Protein AF-A0A970L5Z3-F1 (afdb_monomer_lite)

Secondary structure (DSSP, 8-state):
-PPPP----------------PPPPEEEEEEEE-----PPPPP---PPPPP--SS--EEEEEEEEEEEEEEEEEEESS---TT-B-----EEEEE--S-EEGGG-EEEEEEEESEEE-EEEEEEEEEEEEEEEETTEEEEEEEEEE-SSTTS-S-S-EEEEEEETTEEEEEETTEEEEEESSS----EEE-TT-EEEEEEEES-TT--GGG-EEEEE-SSSSSS--TTTSEEEEEE--TT--SEEEEEE-

Radius of gyration: 27.7 Å; chains: 1; bounding box: 63×36×121 Å

Structure (mmCIF, N/CA/C/O backbone):
data_AF-A0A970L5Z3-F1
#
_entry.id   AF-A0A970L5Z3-F1
#
loop_
_atom_site.group_PDB
_atom_site.id
_atom_site.type_symbol
_atom_site.label_atom_id
_atom_site.label_alt_id
_atom_site.label_comp_id
_atom_site.label_asym_id
_atom_site.label_entity_id
_atom_site.label_seq_id
_atom_site.pdbx_PDB_ins_code
_atom_site.Cartn_x
_atom_site.Cartn_y
_atom_site.Cartn_z
_atom_site.occupancy
_atom_site.B_iso_or_equiv
_atom_site.auth_seq_id
_atom_site.auth_comp_id
_atom_site.auth_asym_id
_atom_site.auth_atom_id
_atom_site.pdbx_PDB_model_num
ATOM 1 N N . MET A 1 1 ? -37.227 -18.898 90.503 1.00 41.84 1 MET A N 1
ATOM 2 C CA . MET A 1 1 ? -37.724 -19.134 89.129 1.00 41.84 1 MET A CA 1
ATOM 3 C C . MET A 1 1 ? -36.993 -18.184 88.187 1.00 41.84 1 MET A C 1
ATOM 5 O O . MET A 1 1 ? -37.254 -16.990 88.227 1.00 41.84 1 MET A O 1
ATOM 9 N N . LYS A 1 2 ? -35.985 -18.680 87.457 1.00 37.41 2 LYS A N 1
ATOM 10 C CA . LYS A 1 2 ? -35.123 -17.883 86.566 1.00 37.41 2 LYS A CA 1
ATOM 11 C C . LYS A 1 2 ? -35.691 -17.920 85.141 1.00 37.41 2 LYS A C 1
ATOM 13 O O . LYS A 1 2 ? -35.973 -19.001 84.637 1.00 37.41 2 LYS A O 1
ATOM 18 N N . LYS A 1 3 ? -35.868 -16.746 84.525 1.00 45.28 3 LYS A N 1
ATOM 19 C CA . LYS A 1 3 ? -36.268 -16.577 83.119 1.00 45.28 3 LYS A CA 1
ATOM 20 C C . LYS A 1 3 ? -35.045 -16.804 82.219 1.00 45.28 3 LYS A C 1
ATOM 22 O O . LYS A 1 3 ? -34.010 -16.186 82.452 1.00 45.28 3 LYS A O 1
ATOM 27 N N . ILE A 1 4 ? -35.171 -17.674 81.220 1.00 49.69 4 ILE A N 1
ATOM 28 C CA . ILE A 1 4 ? -34.189 -17.866 80.143 1.00 49.69 4 ILE A CA 1
ATOM 29 C C . ILE A 1 4 ? -34.617 -16.959 78.986 1.00 49.69 4 ILE A C 1
ATOM 31 O O . ILE A 1 4 ? -35.715 -17.114 78.457 1.00 49.69 4 ILE A O 1
ATOM 35 N N . GLY A 1 5 ? -33.779 -15.978 78.651 1.00 42.28 5 GLY A N 1
ATOM 36 C CA . GLY A 1 5 ? -33.934 -15.133 77.469 1.00 42.28 5 GLY A CA 1
ATOM 37 C C . GLY A 1 5 ? -33.239 -15.782 76.276 1.00 42.28 5 GLY A C 1
ATOM 38 O O . GLY A 1 5 ? -32.047 -16.072 76.344 1.00 42.28 5 GLY A O 1
ATOM 39 N N . LEU A 1 6 ? -33.997 -16.025 75.209 1.00 47.84 6 LEU A N 1
ATOM 40 C CA . LEU A 1 6 ? -33.514 -16.539 73.932 1.00 47.84 6 LEU A CA 1
ATOM 41 C C . LEU A 1 6 ? -33.030 -15.352 73.085 1.00 47.84 6 LEU A C 1
ATOM 43 O O . LEU A 1 6 ? -33.829 -14.499 72.701 1.00 47.84 6 LEU A O 1
ATOM 47 N N . LEU A 1 7 ? -31.722 -15.275 72.843 1.00 48.94 7 LEU A N 1
ATOM 48 C CA . LEU A 1 7 ? -31.095 -14.259 71.999 1.00 48.94 7 LEU A CA 1
ATOM 49 C C . LEU A 1 7 ? -31.173 -14.727 70.535 1.00 48.94 7 LEU A C 1
ATOM 51 O O . LEU A 1 7 ? -30.536 -15.713 70.168 1.00 48.94 7 LEU A O 1
ATOM 55 N N . PHE A 1 8 ? -31.972 -14.050 69.709 1.00 42.84 8 PHE A N 1
ATOM 56 C CA . PHE A 1 8 ? -32.005 -14.263 68.260 1.00 42.84 8 PHE A CA 1
ATOM 57 C C . PHE A 1 8 ? -30.806 -13.547 67.623 1.00 42.84 8 PHE A C 1
ATOM 59 O O . PHE A 1 8 ? -30.708 -12.323 67.680 1.00 42.84 8 PHE A O 1
ATOM 66 N N . LEU A 1 9 ? -29.884 -14.318 67.044 1.00 49.72 9 LEU A N 1
ATOM 67 C CA . LEU A 1 9 ? -28.745 -13.813 66.282 1.00 49.72 9 LEU A CA 1
ATOM 68 C C . LEU A 1 9 ? -29.156 -13.716 64.805 1.00 49.72 9 LEU A C 1
ATOM 70 O O . LEU A 1 9 ? -29.236 -14.723 64.104 1.00 49.72 9 LEU A O 1
ATOM 74 N N . THR A 1 10 ? -29.464 -12.509 64.339 1.00 52.06 10 THR A N 1
ATOM 75 C CA . THR A 1 10 ? -29.796 -12.242 62.935 1.00 52.06 10 THR A CA 1
ATOM 76 C C . THR A 1 10 ? -28.499 -12.133 62.132 1.00 52.06 10 THR A C 1
ATOM 78 O O . THR A 1 10 ? -27.791 -11.131 62.217 1.00 52.06 10 THR A O 1
ATOM 81 N N . GLY A 1 11 ? -28.158 -13.178 61.377 1.00 55.00 11 GLY A N 1
ATOM 82 C CA . GLY A 1 11 ? -27.042 -13.162 60.432 1.00 55.00 11 GLY A CA 1
ATOM 83 C C . GLY A 1 11 ? -27.403 -12.364 59.179 1.00 55.00 11 GLY A C 1
ATOM 84 O O . GLY A 1 11 ? -28.291 -12.759 58.428 1.00 55.00 11 GLY A O 1
ATOM 85 N N . ILE A 1 12 ? -26.718 -11.242 58.959 1.00 58.22 12 ILE A N 1
ATOM 86 C CA . ILE A 1 12 ? -26.792 -10.463 57.719 1.00 58.22 12 ILE A CA 1
ATOM 87 C C . ILE A 1 12 ? -25.940 -11.184 56.668 1.00 58.22 12 ILE A C 1
ATOM 89 O O . ILE A 1 12 ? -24.715 -11.231 56.768 1.00 58.22 12 ILE A O 1
ATOM 93 N N . LEU A 1 13 ? -26.609 -11.771 55.676 1.00 53.81 13 LEU A N 1
ATOM 94 C CA . LEU A 1 13 ? -25.996 -12.405 54.514 1.00 53.81 13 LEU A CA 1
ATOM 95 C C . LEU A 1 13 ? -25.564 -11.308 53.524 1.00 53.81 13 LEU A C 1
ATOM 97 O O . LEU A 1 13 ? -26.402 -10.707 52.853 1.00 53.81 13 LEU A O 1
ATOM 101 N N . PHE A 1 14 ? -24.262 -11.026 53.442 1.00 48.84 14 PHE A N 1
ATOM 102 C CA . PHE A 1 14 ? -23.691 -10.192 52.382 1.00 48.84 14 PHE A CA 1
ATOM 103 C C . PHE A 1 14 ? -23.690 -10.986 51.070 1.00 48.84 14 PHE A C 1
ATOM 105 O O . PHE A 1 14 ? -22.820 -11.822 50.838 1.00 48.84 14 PHE A O 1
ATOM 112 N N . ILE A 1 15 ? -24.676 -10.733 50.210 1.00 53.12 15 ILE A N 1
ATOM 113 C CA . ILE A 1 15 ? -24.655 -11.178 48.815 1.00 53.12 15 ILE A CA 1
ATOM 114 C C . ILE A 1 15 ? -23.752 -10.194 48.067 1.00 53.12 15 ILE A C 1
ATOM 116 O O . ILE A 1 15 ? -24.178 -9.098 47.704 1.00 53.12 15 ILE A O 1
ATOM 120 N N . SER A 1 16 ? -22.482 -10.552 47.872 1.00 55.53 16 SER A N 1
ATOM 121 C CA . SER A 1 16 ? -21.626 -9.861 46.911 1.00 55.53 16 SER A CA 1
ATOM 122 C C . SER A 1 16 ? -22.173 -10.138 45.516 1.00 55.53 16 SER A C 1
ATOM 124 O O . SER A 1 16 ? -21.969 -11.221 44.966 1.00 55.53 16 SER A O 1
ATOM 126 N N . VAL A 1 17 ? -22.893 -9.163 44.962 1.00 45.41 17 VAL A N 1
ATOM 127 C CA . VAL A 1 17 ? -23.203 -9.088 43.535 1.00 45.41 17 VAL A CA 1
ATOM 128 C C . VAL A 1 17 ? -21.863 -8.986 42.816 1.00 45.41 17 VAL A C 1
ATOM 130 O O . VAL A 1 17 ? -21.257 -7.920 42.733 1.00 45.41 17 VAL A O 1
ATOM 133 N N . SER A 1 18 ? -21.351 -10.133 42.378 1.00 44.62 18 SER A N 1
ATOM 134 C CA . SER A 1 18 ? -20.277 -10.179 41.404 1.00 44.62 18 SER A CA 1
ATOM 135 C C . SER A 1 18 ? -20.866 -9.593 40.124 1.00 44.62 18 SER A C 1
ATOM 137 O O . SER A 1 18 ? -21.731 -10.204 39.498 1.00 44.62 18 SER A O 1
ATOM 139 N N . CYS A 1 19 ? -20.488 -8.355 39.801 1.00 43.19 19 CYS A N 1
ATOM 140 C CA . CYS A 1 19 ? -20.664 -7.815 38.462 1.00 43.19 19 CYS A CA 1
ATOM 141 C C . CYS A 1 19 ? -19.903 -8.757 37.526 1.00 43.19 19 CYS A C 1
ATOM 143 O O . CYS A 1 19 ? -18.683 -8.645 37.401 1.00 43.19 19 CYS A O 1
ATOM 145 N N . ASN A 1 20 ? -20.608 -9.701 36.900 1.00 48.28 20 ASN A N 1
ATOM 146 C CA . ASN A 1 20 ? -20.106 -10.337 35.695 1.00 48.28 20 ASN A CA 1
ATOM 147 C C . ASN A 1 20 ? -19.805 -9.190 34.734 1.00 48.28 20 ASN A C 1
ATOM 149 O O . ASN A 1 20 ? -20.715 -8.470 34.323 1.00 48.28 20 ASN A O 1
ATOM 153 N N . LYS A 1 21 ? -18.518 -8.974 34.456 1.00 47.16 21 LYS A N 1
ATOM 154 C CA . LYS A 1 21 ? -18.067 -8.182 33.316 1.00 47.16 21 LYS A CA 1
ATOM 155 C C . LYS A 1 21 ? -18.857 -8.735 32.131 1.00 47.16 21 LYS A C 1
ATOM 157 O O . LYS A 1 21 ? -18.698 -9.913 31.822 1.00 47.16 21 LYS A O 1
ATOM 162 N N . SER A 1 22 ? -19.787 -7.955 31.581 1.00 56.84 22 SER A N 1
ATOM 163 C CA . SER A 1 22 ? -20.430 -8.326 30.326 1.00 56.84 22 SER A CA 1
ATOM 164 C C . SER A 1 22 ? -19.297 -8.597 29.349 1.00 56.84 22 SER A C 1
ATOM 166 O O . SER A 1 22 ? -18.411 -7.747 29.222 1.00 56.84 22 SER A O 1
ATOM 168 N N . GLU A 1 23 ? -19.263 -9.788 28.757 1.00 71.56 23 GLU A N 1
ATOM 169 C CA . GLU A 1 23 ? -18.401 -10.022 27.604 1.00 71.56 23 GLU A CA 1
ATOM 170 C C . GLU A 1 23 ? -18.711 -8.890 26.617 1.00 71.56 23 GLU A C 1
ATOM 172 O O . GLU A 1 23 ? -19.878 -8.630 26.323 1.00 71.56 23 GLU A O 1
ATOM 177 N N . GLU A 1 24 ? -17.697 -8.090 26.276 1.00 83.31 24 GLU A N 1
ATOM 178 C CA . GLU A 1 24 ? -17.877 -7.010 25.309 1.00 83.31 24 GLU A CA 1
ATOM 179 C C . GLU A 1 24 ? -18.292 -7.660 23.992 1.00 83.31 24 GLU A C 1
ATOM 181 O O . GLU A 1 24 ? -17.651 -8.617 23.563 1.00 83.31 24 GLU A O 1
ATOM 186 N N . ASP A 1 25 ? -19.372 -7.170 23.383 1.00 94.50 25 ASP A N 1
ATOM 187 C CA . ASP A 1 25 ? -19.835 -7.690 22.101 1.00 94.50 25 ASP A CA 1
ATOM 188 C C . ASP A 1 25 ? -18.710 -7.590 21.060 1.00 94.50 25 ASP A C 1
ATOM 190 O O . ASP A 1 25 ? -18.053 -6.547 20.923 1.00 94.50 25 ASP A O 1
ATOM 194 N N . THR A 1 26 ? -18.510 -8.669 20.303 1.00 97.12 26 THR A N 1
ATOM 195 C CA . THR A 1 26 ? -17.465 -8.759 19.282 1.00 97.12 26 THR A CA 1
ATOM 196 C C . THR A 1 26 ? -18.012 -9.141 17.911 1.00 97.12 26 THR A C 1
ATOM 198 O O . THR A 1 26 ? -19.090 -9.720 17.783 1.00 97.12 26 THR A O 1
ATOM 201 N N . GLY A 1 27 ? -17.256 -8.812 16.865 1.00 97.12 27 GLY A N 1
ATOM 202 C CA . GLY A 1 27 ? -17.510 -9.239 15.491 1.00 97.12 27 GLY A CA 1
ATOM 203 C C . GLY A 1 27 ? -16.224 -9.630 14.767 1.00 97.12 27 GLY A C 1
ATOM 204 O O . GLY A 1 27 ? -15.139 -9.651 15.351 1.00 97.12 27 GLY A O 1
ATOM 205 N N . ASN A 1 28 ? -16.349 -9.937 13.480 1.00 97.94 28 ASN A N 1
ATOM 206 C CA . ASN A 1 28 ? -15.248 -10.403 12.643 1.00 97.94 28 ASN A CA 1
ATOM 207 C C . ASN A 1 28 ? -14.925 -9.388 11.542 1.00 97.94 28 ASN A C 1
ATOM 209 O O . ASN A 1 28 ? -15.803 -8.676 11.052 1.00 97.94 28 ASN A O 1
ATOM 213 N N . LEU A 1 29 ? -13.670 -9.375 11.103 1.00 98.38 29 LEU A N 1
ATOM 214 C CA . LEU A 1 29 ? -13.218 -8.616 9.943 1.00 98.38 29 LEU A CA 1
ATOM 215 C C . LEU A 1 29 ? -12.479 -9.535 8.977 1.00 98.38 29 LEU A C 1
ATOM 217 O O . LEU A 1 29 ? -11.593 -10.283 9.389 1.00 98.38 29 LEU A O 1
ATOM 221 N N . VAL A 1 30 ? -12.793 -9.414 7.691 1.00 98.44 30 VAL A N 1
ATOM 222 C CA . VAL A 1 30 ? -11.979 -9.935 6.592 1.00 98.44 30 VAL A CA 1
ATOM 223 C C . VAL A 1 30 ? -11.390 -8.754 5.832 1.00 98.44 30 VAL A C 1
ATOM 225 O O . VAL A 1 30 ? -12.117 -7.871 5.388 1.00 98.44 30 VAL A O 1
ATOM 228 N N . PHE A 1 31 ? -10.072 -8.739 5.671 1.00 98.38 31 PHE A N 1
ATOM 229 C CA . PHE A 1 31 ? -9.378 -7.826 4.769 1.00 98.38 31 PHE A CA 1
ATOM 230 C C . PHE A 1 31 ? -8.867 -8.632 3.581 1.00 98.38 31 PHE A C 1
ATOM 232 O O . PHE A 1 31 ? -8.101 -9.573 3.774 1.00 98.38 31 PHE A O 1
ATOM 239 N N . LYS A 1 32 ? -9.262 -8.278 2.361 1.00 97.50 32 LYS A N 1
ATOM 240 C CA . LYS A 1 32 ? -8.842 -8.997 1.153 1.00 97.50 32 LYS A CA 1
ATOM 241 C C . LYS A 1 32 ? -8.405 -8.033 0.066 1.00 97.50 32 LYS A C 1
ATOM 243 O O . LYS A 1 32 ? -8.991 -6.963 -0.088 1.00 97.50 32 LYS A O 1
ATOM 248 N N . GLY A 1 33 ? -7.397 -8.412 -0.701 1.00 95.31 33 GLY A N 1
ATOM 249 C CA . GLY A 1 33 ? -7.122 -7.726 -1.949 1.00 95.31 33 GLY A CA 1
ATOM 250 C C . GLY A 1 33 ? -8.005 -8.259 -3.074 1.00 95.31 33 GLY A C 1
ATOM 251 O O . GLY A 1 33 ? -8.478 -9.395 -3.044 1.00 95.31 33 GLY A O 1
ATOM 252 N N . VAL A 1 34 ? -8.272 -7.410 -4.057 1.00 91.38 34 VAL A N 1
ATOM 253 C CA . VAL A 1 34 ? -9.125 -7.709 -5.204 1.00 91.38 34 VAL A CA 1
ATOM 254 C C . VAL A 1 34 ? -8.385 -7.312 -6.469 1.00 91.38 34 VAL A C 1
ATOM 256 O O . VAL A 1 34 ? -7.864 -6.201 -6.582 1.00 91.38 34 VAL A O 1
ATOM 259 N N . ALA A 1 35 ? -8.352 -8.224 -7.437 1.00 81.69 35 ALA A N 1
ATOM 260 C CA . ALA A 1 35 ? -7.733 -7.955 -8.720 1.00 81.69 35 ALA A CA 1
ATOM 261 C C . ALA A 1 35 ? -8.557 -6.933 -9.512 1.00 81.69 35 ALA A C 1
ATOM 263 O O . ALA A 1 35 ? -9.784 -7.026 -9.602 1.00 81.69 35 ALA A O 1
ATOM 264 N N . HIS A 1 36 ? -7.874 -6.014 -10.188 1.00 66.69 36 HIS A N 1
ATOM 265 C CA . HIS A 1 36 ? -8.442 -5.331 -11.343 1.00 66.69 36 HIS A CA 1
ATOM 266 C C . HIS A 1 36 ? -8.206 -6.204 -12.577 1.00 66.69 36 HIS A C 1
ATOM 268 O O . HIS A 1 36 ? -7.232 -6.027 -13.295 1.00 66.69 36 HIS A O 1
ATOM 274 N N . LEU A 1 37 ? -9.053 -7.210 -12.803 1.00 51.16 37 LEU A N 1
ATOM 275 C CA . LEU A 1 37 ? -8.884 -8.084 -13.965 1.00 51.16 37 LEU A CA 1
ATOM 276 C C . LEU A 1 37 ? -9.467 -7.451 -15.233 1.00 51.16 37 LEU A C 1
ATOM 278 O O . LEU A 1 37 ? -10.678 -7.302 -15.354 1.00 51.16 37 LEU A O 1
ATOM 282 N N . GLU A 1 38 ? -8.602 -7.211 -16.215 1.00 46.59 38 GLU A N 1
ATOM 283 C CA . GLU A 1 38 ? -8.519 -8.146 -17.342 1.00 46.59 38 GLU A CA 1
ATOM 284 C C . GLU A 1 38 ? -7.099 -8.731 -17.346 1.00 46.59 38 GLU A C 1
ATOM 286 O O . GLU A 1 38 ? -6.122 -7.993 -17.421 1.00 46.59 38 GLU A O 1
ATOM 291 N N . ALA A 1 39 ? -6.967 -10.050 -17.169 1.00 41.50 39 ALA A N 1
ATOM 292 C CA . ALA A 1 39 ? -5.663 -10.708 -17.207 1.00 41.50 39 ALA A CA 1
ATOM 293 C C . ALA A 1 39 ? -5.081 -10.619 -18.621 1.00 41.50 39 ALA A C 1
ATOM 295 O O . ALA A 1 39 ? -5.726 -11.052 -19.579 1.00 41.50 39 ALA A O 1
ATOM 296 N N . ALA A 1 40 ? -3.835 -10.162 -18.746 1.00 43.72 40 ALA A N 1
ATOM 297 C CA . ALA A 1 40 ? -3.018 -10.599 -19.867 1.00 43.72 40 ALA A CA 1
ATOM 298 C C . ALA A 1 40 ? -2.774 -12.118 -19.716 1.00 43.72 40 ALA A C 1
ATOM 300 O O . ALA A 1 40 ? -2.500 -12.580 -18.603 1.00 43.72 40 ALA A O 1
ATOM 301 N N . PRO A 1 41 ? -2.920 -12.924 -20.783 1.00 34.62 41 PRO A N 1
ATOM 302 C CA . PRO A 1 41 ? -2.642 -14.353 -20.712 1.00 34.62 41 PRO A CA 1
ATOM 303 C C . PRO A 1 41 ? -1.155 -14.595 -20.390 1.00 34.62 41 PRO A C 1
ATOM 305 O O . PRO A 1 41 ? -0.306 -13.843 -20.867 1.00 34.62 41 PRO A O 1
ATOM 308 N N . PRO A 1 42 ? -0.817 -15.641 -19.614 1.00 36.38 42 PRO A N 1
ATOM 309 C CA . PRO A 1 42 ? 0.571 -15.960 -19.294 1.00 36.38 42 PRO A CA 1
ATOM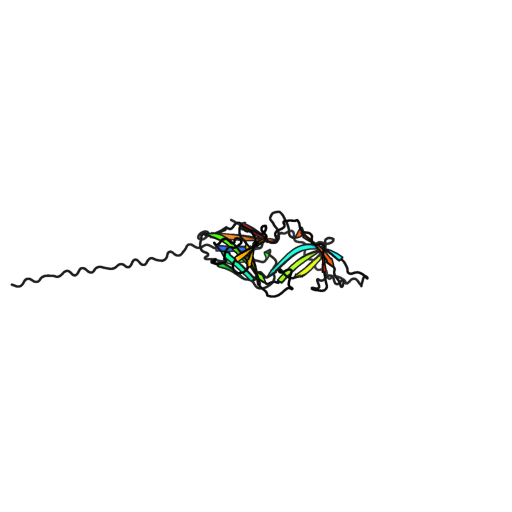 310 C C . PRO A 1 42 ? 1.344 -16.362 -20.560 1.00 36.38 42 PRO A C 1
ATOM 312 O O . PRO A 1 42 ? 0.849 -17.144 -21.374 1.00 36.38 42 PRO A O 1
ATOM 315 N N . SER A 1 43 ? 2.563 -15.842 -20.715 1.00 44.31 43 SER A N 1
ATOM 316 C CA . SER A 1 43 ? 3.468 -16.156 -21.827 1.00 44.31 43 SER A CA 1
ATOM 317 C C . SER A 1 43 ? 4.562 -17.142 -21.393 1.00 44.31 43 SER A C 1
ATOM 319 O O . SER A 1 43 ? 5.402 -16.814 -20.559 1.00 44.31 43 SER A O 1
ATOM 321 N N . ASP A 1 44 ? 4.602 -18.312 -22.041 1.00 36.28 44 ASP A N 1
ATOM 322 C CA . ASP A 1 44 ? 5.696 -19.301 -21.998 1.00 36.28 44 ASP A CA 1
ATOM 323 C C . ASP A 1 44 ? 6.757 -19.044 -23.101 1.00 36.28 44 ASP A C 1
ATOM 325 O O . ASP A 1 44 ? 7.240 -19.970 -23.762 1.00 36.28 44 ASP A O 1
ATOM 329 N N . ALA A 1 45 ? 7.123 -17.787 -23.367 1.00 40.50 45 ALA A N 1
ATOM 330 C CA . ALA A 1 45 ? 8.110 -17.460 -24.398 1.00 40.50 45 ALA A CA 1
ATOM 331 C C . ALA A 1 45 ? 9.499 -17.173 -23.804 1.00 40.50 45 ALA A C 1
ATOM 333 O O . ALA A 1 45 ? 9.733 -16.139 -23.187 1.00 40.50 45 ALA A O 1
ATOM 334 N N . LYS A 1 46 ? 10.460 -18.073 -24.056 1.00 36.78 46 LYS A N 1
ATOM 335 C CA . LYS A 1 46 ? 11.893 -17.780 -23.887 1.00 36.78 46 LYS A CA 1
ATOM 336 C C . LYS A 1 46 ? 12.340 -16.811 -24.983 1.00 36.78 46 LYS A C 1
ATOM 338 O O . LYS A 1 46 ? 12.326 -17.178 -26.159 1.00 36.78 46 LYS A O 1
ATOM 343 N N . SER A 1 47 ? 12.746 -15.606 -24.590 1.00 43.06 47 SER A N 1
ATOM 344 C CA . SER A 1 47 ? 13.294 -14.591 -25.492 1.00 43.06 47 SER A CA 1
ATOM 345 C C . SER A 1 47 ? 14.622 -15.049 -26.107 1.00 43.06 47 SER A C 1
ATOM 347 O O . SER A 1 47 ? 15.503 -15.576 -25.424 1.00 43.06 47 SER A O 1
ATOM 349 N N . ALA A 1 48 ? 14.755 -14.868 -27.421 1.00 38.53 48 ALA A N 1
ATOM 350 C CA . ALA A 1 48 ? 15.999 -15.045 -28.153 1.00 38.53 48 ALA A CA 1
ATOM 351 C C . ALA A 1 48 ? 16.723 -13.694 -28.232 1.00 38.53 48 ALA A C 1
ATOM 353 O O . ALA A 1 48 ? 16.209 -12.736 -28.803 1.00 38.53 48 ALA A O 1
ATOM 354 N N . ARG A 1 49 ? 17.929 -13.659 -27.662 1.00 39.44 49 ARG A N 1
ATOM 355 C CA . ARG A 1 49 ? 18.830 -12.505 -27.551 1.00 39.44 49 ARG A CA 1
ATOM 356 C C . ARG A 1 49 ? 19.067 -11.811 -28.902 1.00 39.44 49 ARG A C 1
ATOM 358 O O . ARG A 1 49 ? 19.544 -12.455 -29.842 1.00 39.44 49 ARG A O 1
ATOM 365 N N . ALA A 1 50 ? 18.797 -10.508 -28.980 1.00 41.94 50 ALA A N 1
ATOM 366 C CA . ALA A 1 50 ? 19.236 -9.663 -30.088 1.00 41.94 50 ALA A CA 1
ATOM 367 C C . ALA A 1 50 ? 20.671 -9.173 -29.831 1.00 41.94 50 ALA A C 1
ATOM 369 O O . ALA A 1 50 ? 21.056 -8.867 -28.708 1.00 41.94 50 ALA A O 1
ATOM 370 N N . ALA A 1 51 ? 21.488 -9.168 -30.881 1.00 45.84 51 ALA A N 1
ATOM 371 C CA . ALA A 1 51 ? 22.876 -8.738 -30.828 1.00 45.84 51 ALA A CA 1
ATOM 372 C C . ALA A 1 51 ? 22.971 -7.205 -30.910 1.00 45.84 51 ALA A C 1
ATOM 374 O O . ALA A 1 51 ? 22.413 -6.621 -31.833 1.00 45.84 51 ALA A O 1
ATOM 375 N N . PHE A 1 52 ? 23.702 -6.623 -29.953 1.00 47.41 52 PHE A N 1
ATOM 376 C CA . PHE A 1 52 ? 24.317 -5.287 -29.910 1.00 47.41 52 PHE A CA 1
ATOM 377 C C . PHE A 1 52 ? 23.936 -4.326 -31.055 1.00 47.41 52 PHE A C 1
ATOM 379 O O . PHE A 1 52 ? 24.573 -4.321 -32.112 1.00 47.41 52 PHE A O 1
ATOM 386 N N . ALA A 1 53 ? 22.921 -3.493 -30.813 1.00 53.38 53 ALA A N 1
ATOM 387 C CA . ALA A 1 53 ? 22.794 -2.188 -31.458 1.00 53.38 53 ALA A CA 1
ATOM 388 C C . ALA A 1 53 ? 23.693 -1.177 -30.717 1.00 53.38 53 ALA A C 1
ATOM 390 O O . ALA A 1 53 ? 23.976 -1.366 -29.536 1.00 53.38 53 ALA A O 1
ATOM 391 N N . ASP A 1 54 ? 24.158 -0.130 -31.408 1.00 63.59 54 ASP A N 1
ATOM 392 C CA . ASP A 1 54 ? 25.039 0.902 -30.827 1.00 63.59 54 ASP A CA 1
ATOM 393 C C . ASP A 1 54 ? 24.332 1.783 -29.768 1.00 63.59 54 ASP A C 1
ATOM 395 O O . ASP A 1 54 ? 25.012 2.471 -29.011 1.00 63.59 54 ASP A O 1
ATOM 399 N N . ASP A 1 55 ? 22.997 1.711 -29.680 1.00 75.56 55 ASP A N 1
ATOM 400 C CA . ASP A 1 55 ? 22.161 2.347 -28.656 1.00 75.56 55 ASP A CA 1
ATOM 401 C C . ASP A 1 55 ? 21.309 1.278 -27.935 1.00 75.56 55 ASP A C 1
ATOM 403 O O . ASP A 1 55 ? 20.862 0.323 -28.588 1.00 75.56 55 ASP A O 1
ATOM 407 N N . PRO A 1 56 ? 21.061 1.413 -26.617 1.00 84.69 56 PRO A N 1
ATOM 408 C CA . PRO A 1 56 ? 20.263 0.447 -25.867 1.00 84.69 56 PRO A CA 1
ATOM 409 C C . PRO A 1 56 ? 18.800 0.428 -26.356 1.00 84.69 56 PRO A C 1
ATOM 411 O O . PRO A 1 56 ? 18.237 1.490 -26.650 1.00 84.69 56 PRO A O 1
ATOM 414 N N . PRO A 1 57 ? 18.162 -0.754 -26.469 1.00 91.31 57 PRO A N 1
ATOM 415 C CA . PRO A 1 57 ? 16.733 -0.862 -26.744 1.00 91.31 57 PRO A CA 1
ATOM 416 C C . PRO A 1 57 ? 15.878 -0.064 -25.752 1.00 91.31 57 PRO A C 1
ATOM 418 O O . PRO A 1 57 ? 16.056 -0.153 -24.540 1.00 91.31 57 PRO A O 1
ATOM 421 N N . VAL A 1 58 ? 14.907 0.686 -26.279 1.00 94.31 58 VAL A N 1
ATOM 422 C CA . VAL A 1 58 ? 13.903 1.399 -25.477 1.00 94.31 58 VAL A CA 1
ATOM 423 C C . VAL A 1 58 ? 12.526 0.823 -25.773 1.00 94.31 58 VAL A C 1
ATOM 425 O O . VAL A 1 58 ? 12.133 0.684 -26.936 1.00 94.31 58 VAL A O 1
ATOM 428 N N . HIS A 1 59 ? 11.787 0.502 -24.717 1.00 95.19 59 HIS A N 1
ATOM 429 C CA . HIS A 1 59 ? 10.471 -0.114 -24.779 1.00 95.19 59 HIS A CA 1
ATOM 430 C C . HIS A 1 59 ? 9.448 0.738 -24.041 1.00 95.19 59 HIS A C 1
ATOM 432 O O . HIS A 1 59 ? 9.622 1.032 -22.864 1.00 95.19 59 HIS A O 1
ATOM 438 N N . THR A 1 60 ? 8.349 1.088 -24.703 1.00 95.56 60 THR A N 1
ATOM 439 C CA . THR A 1 60 ? 7.194 1.663 -24.010 1.00 95.56 60 THR A CA 1
ATOM 440 C C . THR A 1 60 ? 6.411 0.542 -23.334 1.00 95.56 60 THR A C 1
ATOM 442 O O . THR A 1 60 ? 6.079 -0.467 -23.961 1.00 95.56 60 THR A O 1
ATOM 445 N N . MET A 1 61 ? 6.107 0.730 -22.056 1.00 94.88 61 MET A N 1
ATOM 446 C CA . MET A 1 61 ? 5.526 -0.269 -21.167 1.00 94.88 61 MET A CA 1
ATOM 447 C C . MET A 1 61 ? 4.227 0.243 -20.539 1.00 94.88 61 MET A C 1
ATOM 449 O O . MET A 1 61 ? 4.084 1.437 -20.283 1.00 94.88 61 MET A O 1
ATOM 453 N N . HIS A 1 62 ? 3.315 -0.673 -20.215 1.00 91.75 62 HIS A N 1
ATOM 454 C CA . HIS A 1 62 ? 2.182 -0.441 -19.315 1.00 91.75 62 HIS A CA 1
ATOM 455 C C . HIS A 1 62 ? 2.418 -1.151 -17.983 1.00 91.75 62 HIS A C 1
ATOM 457 O O . HIS A 1 62 ? 2.857 -2.302 -17.963 1.00 91.75 62 HIS A O 1
ATOM 463 N N . ALA A 1 63 ? 2.064 -0.524 -16.861 1.00 90.00 63 ALA A N 1
ATOM 464 C CA . ALA A 1 63 ? 2.017 -1.228 -15.581 1.00 90.00 63 ALA A CA 1
ATOM 465 C C . ALA A 1 63 ? 0.786 -2.153 -15.534 1.00 90.00 63 ALA A C 1
ATOM 467 O O . ALA A 1 63 ? -0.346 -1.691 -15.541 1.00 90.00 63 ALA A O 1
ATOM 468 N N . ALA A 1 64 ? 0.980 -3.468 -15.476 1.00 89.06 64 ALA A N 1
ATOM 469 C CA . ALA A 1 64 ? -0.118 -4.435 -15.481 1.00 89.06 64 ALA A CA 1
ATOM 470 C C . ALA A 1 64 ? -0.586 -4.803 -14.067 1.00 89.06 64 ALA A C 1
ATOM 472 O O . ALA A 1 64 ? -1.784 -4.904 -13.807 1.00 89.06 64 ALA A O 1
ATOM 473 N N . ASN A 1 65 ? 0.356 -5.021 -13.148 1.00 90.88 65 ASN A N 1
ATOM 474 C CA . ASN A 1 65 ? 0.072 -5.395 -11.764 1.00 90.88 65 ASN A CA 1
ATOM 475 C C . ASN A 1 65 ? 1.279 -5.071 -10.871 1.00 90.88 65 ASN A C 1
ATOM 477 O O . ASN A 1 65 ? 2.330 -4.647 -11.356 1.00 90.88 65 ASN A O 1
ATOM 481 N N . MET A 1 66 ? 1.151 -5.279 -9.563 1.00 93.38 66 MET A N 1
ATOM 482 C CA . MET A 1 66 ? 2.252 -5.129 -8.616 1.00 93.38 66 MET A CA 1
ATOM 483 C C . MET A 1 66 ? 2.198 -6.217 -7.543 1.00 93.38 66 MET A C 1
ATOM 485 O O . MET A 1 66 ? 1.119 -6.589 -7.074 1.00 93.38 66 MET A O 1
ATOM 489 N N . LYS A 1 67 ? 3.373 -6.702 -7.136 1.00 95.88 67 LYS A N 1
ATOM 490 C CA . LYS A 1 67 ? 3.545 -7.523 -5.938 1.00 95.88 67 LYS A CA 1
ATOM 491 C C . LYS A 1 67 ? 4.089 -6.655 -4.814 1.00 95.88 67 LYS A C 1
ATOM 493 O O . LYS A 1 67 ? 5.062 -5.934 -5.016 1.00 95.88 67 LYS A O 1
ATOM 498 N N . PHE A 1 68 ? 3.499 -6.779 -3.634 1.00 96.88 68 PHE A N 1
ATOM 499 C CA . PHE A 1 68 ? 3.956 -6.119 -2.411 1.00 96.88 68 PHE A CA 1
ATOM 500 C C . PHE A 1 68 ? 4.292 -7.172 -1.370 1.00 96.88 68 PHE A C 1
ATOM 502 O O . PHE A 1 68 ? 3.703 -8.254 -1.387 1.00 96.88 68 PHE A O 1
ATOM 509 N N . ASP A 1 69 ? 5.184 -6.845 -0.441 1.00 97.44 69 ASP A N 1
ATOM 510 C CA . ASP A 1 69 ? 5.388 -7.604 0.793 1.00 97.44 69 ASP A CA 1
ATOM 511 C C . ASP A 1 69 ? 4.677 -6.864 1.935 1.00 97.44 69 ASP A C 1
ATOM 513 O O . ASP A 1 69 ? 5.247 -6.013 2.622 1.00 97.44 69 ASP A O 1
ATOM 517 N N . VAL A 1 70 ? 3.375 -7.124 2.078 1.00 98.06 70 VAL A N 1
ATOM 518 C CA . VAL A 1 70 ? 2.543 -6.563 3.146 1.00 98.06 70 VAL A CA 1
ATOM 519 C C . VAL A 1 70 ? 2.837 -7.350 4.416 1.00 98.06 70 VAL A C 1
ATOM 521 O O . VAL A 1 70 ? 2.303 -8.438 4.620 1.00 98.06 70 VAL A O 1
ATOM 524 N N . ALA A 1 71 ? 3.691 -6.803 5.274 1.00 98.38 71 ALA A N 1
ATOM 525 C CA . ALA A 1 71 ? 4.074 -7.434 6.526 1.00 98.38 71 ALA A CA 1
ATOM 526 C C . ALA A 1 71 ? 2.881 -7.576 7.474 1.00 98.38 71 ALA A C 1
ATOM 528 O O . ALA A 1 71 ? 2.696 -8.637 8.069 1.00 98.38 71 ALA A O 1
ATOM 529 N N . GLU A 1 72 ? 2.075 -6.520 7.623 1.00 98.69 72 GLU A N 1
ATOM 530 C CA . GLU A 1 72 ? 0.973 -6.487 8.584 1.00 98.69 72 GLU A CA 1
ATOM 531 C C . GLU A 1 72 ? -0.169 -5.566 8.142 1.00 98.69 72 GLU A C 1
ATOM 533 O O . GLU A 1 72 ? 0.051 -4.505 7.552 1.00 98.69 72 GLU A O 1
ATOM 538 N N . ILE A 1 73 ? -1.388 -5.931 8.538 1.00 98.69 73 ILE A N 1
ATOM 539 C CA . ILE A 1 73 ? -2.586 -5.096 8.419 1.00 98.69 73 ILE A CA 1
ATOM 540 C C . ILE A 1 73 ? -3.194 -4.880 9.800 1.00 98.69 73 ILE A C 1
ATOM 542 O O . ILE A 1 73 ? -3.438 -5.839 10.531 1.00 98.69 73 ILE A O 1
ATOM 546 N N . TRP A 1 74 ? -3.493 -3.627 10.137 1.00 98.81 74 TRP A N 1
ATOM 547 C CA . TRP A 1 74 ? -4.110 -3.248 11.404 1.00 98.81 74 TRP A CA 1
ATOM 548 C C . TRP A 1 74 ? -5.257 -2.270 11.203 1.00 98.81 74 TRP A C 1
ATOM 550 O O . TRP A 1 74 ? -5.269 -1.499 10.249 1.00 98.81 74 TRP A O 1
ATOM 560 N N . VAL A 1 75 ? -6.185 -2.227 12.153 1.00 98.81 75 VAL A N 1
ATOM 561 C CA . VAL A 1 75 ? -7.310 -1.281 12.139 1.00 98.81 75 VAL A CA 1
ATOM 562 C C . VAL A 1 75 ? -7.475 -0.600 13.492 1.00 98.81 75 VAL A C 1
ATOM 564 O O . VAL A 1 75 ? -7.061 -1.133 14.525 1.00 98.81 75 VAL A O 1
ATOM 567 N N . SER A 1 76 ? -8.083 0.584 13.498 1.00 98.75 76 SER A N 1
ATOM 568 C CA . SER A 1 76 ? -8.403 1.308 14.725 1.00 98.75 76 SER A CA 1
ATOM 569 C C . SER A 1 76 ? -9.719 2.074 14.625 1.00 98.75 76 SER A C 1
ATOM 571 O O . SER A 1 76 ? -10.110 2.543 13.556 1.00 98.75 76 SER A O 1
ATOM 573 N N . GLN A 1 77 ? -10.374 2.242 15.774 1.00 98.69 77 GLN A N 1
ATOM 574 C CA . GLN A 1 77 ? -11.488 3.175 15.966 1.00 98.69 77 GLN A CA 1
ATOM 575 C C . GLN A 1 77 ? -11.021 4.641 16.028 1.00 98.69 77 GLN A C 1
ATOM 577 O O . GLN A 1 77 ? -11.820 5.556 15.830 1.00 98.69 77 GLN A O 1
ATOM 582 N N . GLY A 1 78 ? -9.723 4.878 16.260 1.00 98.50 78 GLY A N 1
ATOM 583 C CA . GLY A 1 78 ? -9.116 6.203 16.147 1.00 98.50 78 GLY A CA 1
ATOM 584 C C . GLY A 1 78 ? -9.139 6.718 14.707 1.00 98.50 78 GLY A C 1
ATOM 585 O O . GLY A 1 78 ? -9.141 5.935 13.756 1.00 98.50 78 GLY A O 1
ATOM 586 N N . LEU A 1 79 ? -9.163 8.041 14.544 1.00 98.50 79 LEU A N 1
ATOM 587 C CA . LEU A 1 79 ? -9.182 8.713 13.246 1.00 98.50 79 LEU A CA 1
ATOM 588 C C . LEU A 1 79 ? -7.816 9.351 12.972 1.00 98.50 79 LEU A C 1
ATOM 590 O O . LEU A 1 79 ? -7.457 10.315 13.640 1.00 98.50 79 LEU A O 1
ATOM 594 N N . ALA A 1 80 ? -7.067 8.828 12.001 1.00 98.38 80 ALA A N 1
ATOM 595 C CA . ALA A 1 80 ? -5.810 9.431 11.571 1.00 98.38 80 ALA A CA 1
ATOM 596 C C . ALA A 1 80 ? -6.088 10.744 10.819 1.00 98.38 80 ALA A C 1
ATOM 598 O O . ALA A 1 80 ? -6.814 10.753 9.820 1.00 98.38 80 ALA A O 1
ATOM 599 N N . GLU A 1 81 ? -5.519 11.845 11.311 1.00 98.12 81 GLU A N 1
ATOM 600 C CA . GLU A 1 81 ? -5.625 13.191 10.735 1.00 98.12 81 GLU A CA 1
ATOM 601 C C . GLU A 1 81 ? -4.291 13.927 10.890 1.00 98.12 81 GLU A C 1
ATOM 603 O O . GLU A 1 81 ? -3.542 13.661 11.830 1.00 98.12 81 GLU A O 1
ATOM 608 N N . ASP A 1 82 ? -3.996 14.871 9.994 1.00 98.25 82 ASP A N 1
ATOM 609 C CA . ASP A 1 82 ? -2.718 15.588 10.001 1.00 98.25 82 ASP A CA 1
ATOM 610 C C . ASP A 1 82 ? -2.451 16.274 11.353 1.00 98.25 82 ASP A C 1
ATOM 612 O O . ASP A 1 82 ? -3.284 17.005 11.888 1.00 98.25 82 ASP A O 1
ATOM 616 N N . GLY A 1 83 ? -1.272 16.018 11.920 1.00 98.00 83 GLY A N 1
ATOM 617 C CA . GLY A 1 83 ? -0.836 16.571 13.201 1.00 98.00 83 GLY A CA 1
ATOM 618 C C . GLY A 1 83 ? -1.362 15.860 14.455 1.00 98.00 83 GLY A C 1
ATOM 619 O O . GLY A 1 83 ? -0.893 16.194 15.546 1.00 98.00 83 GLY A O 1
ATOM 620 N N . VAL A 1 84 ? -2.271 14.886 14.332 1.00 98.31 84 VAL A N 1
ATOM 621 C CA . VAL A 1 84 ? -2.768 14.082 15.465 1.00 98.31 84 VAL A CA 1
ATOM 622 C C . VAL A 1 84 ? -1.713 13.060 15.899 1.00 98.31 84 VAL A C 1
ATOM 624 O O . VAL A 1 84 ? -1.028 12.473 15.063 1.00 98.31 84 VAL A O 1
ATOM 627 N N . GLU A 1 85 ? -1.569 12.858 17.211 1.00 98.25 85 GLU A N 1
ATOM 628 C CA . GLU A 1 85 ? -0.661 11.861 17.794 1.00 98.25 85 GLU A CA 1
ATOM 629 C C . GLU A 1 85 ? -1.202 10.437 17.610 1.00 98.25 85 GLU A C 1
ATOM 631 O O . GLU A 1 85 ? -2.397 10.177 17.772 1.00 98.25 85 GLU A O 1
ATOM 636 N N . ASN A 1 86 ? -0.316 9.498 17.278 1.00 97.44 86 ASN A N 1
ATOM 637 C CA . ASN A 1 86 ? -0.661 8.092 17.090 1.00 97.44 86 ASN A CA 1
ATOM 638 C C . ASN A 1 86 ? -0.694 7.323 18.421 1.00 97.44 86 ASN A C 1
ATOM 640 O O . ASN A 1 86 ? 0.085 6.399 18.648 1.00 97.44 86 ASN A O 1
ATOM 644 N N . ASP A 1 87 ? -1.650 7.675 19.276 1.00 97.56 87 ASP A N 1
ATOM 645 C CA . ASP A 1 87 ? -1.890 7.002 20.563 1.00 97.56 87 ASP A CA 1
ATOM 646 C C . ASP A 1 87 ? -3.086 6.038 20.490 1.00 97.56 87 ASP A C 1
ATOM 648 O O . ASP A 1 87 ? -3.777 5.755 21.472 1.00 97.56 87 ASP A O 1
ATOM 652 N N . PHE A 1 88 ? -3.386 5.558 19.284 1.00 98.25 88 PHE A N 1
ATOM 653 C CA . PHE A 1 88 ? -4.558 4.737 19.031 1.00 98.25 88 PHE A CA 1
ATOM 654 C C . PHE A 1 88 ? -4.365 3.300 19.508 1.00 98.25 88 PHE A C 1
ATOM 656 O O . PHE A 1 88 ? -3.278 2.723 19.451 1.00 98.25 88 PHE A O 1
ATOM 663 N N . LYS A 1 89 ? -5.477 2.669 19.892 1.00 98.38 89 LYS A N 1
ATOM 664 C CA . LYS A 1 89 ? -5.533 1.217 20.050 1.00 98.38 89 LYS A CA 1
ATOM 665 C C . LYS A 1 89 ? -5.647 0.577 18.667 1.00 98.38 89 LYS A C 1
ATOM 667 O O . LYS A 1 89 ? -6.675 0.719 18.002 1.00 98.38 89 LYS A O 1
ATOM 672 N N . TRP A 1 90 ? -4.591 -0.108 18.245 1.00 98.56 90 TRP A N 1
ATOM 673 C CA . TRP A 1 90 ? -4.536 -0.843 16.982 1.00 98.56 90 TRP A CA 1
ATOM 674 C C . TRP A 1 90 ? -4.855 -2.322 17.193 1.00 98.56 90 TRP A C 1
ATOM 676 O O . TRP A 1 90 ? -4.383 -2.941 18.147 1.00 98.56 90 TRP A O 1
ATOM 686 N N . HIS A 1 91 ? -5.638 -2.889 16.281 1.00 98.69 91 HIS A N 1
ATOM 687 C CA . HIS A 1 91 ? -6.005 -4.300 16.254 1.00 98.69 91 HIS A CA 1
ATOM 688 C C . HIS A 1 91 ? -5.369 -4.967 15.034 1.00 98.69 91 HIS A C 1
ATOM 690 O O . HIS A 1 91 ? -5.626 -4.533 13.911 1.00 98.69 91 HIS A O 1
ATOM 696 N N . LEU A 1 92 ? -4.528 -5.984 15.252 1.00 98.62 92 LEU A N 1
ATOM 697 C CA . LEU A 1 92 ? -3.900 -6.752 14.173 1.00 98.62 92 LEU A CA 1
ATOM 698 C C . LEU A 1 92 ? -4.960 -7.596 13.470 1.00 98.62 92 LEU A C 1
ATOM 700 O O . LEU A 1 92 ? -5.700 -8.325 14.128 1.00 98.62 92 LEU A O 1
ATOM 704 N N . ILE A 1 93 ? -4.998 -7.516 12.145 1.00 98.56 93 ILE A N 1
ATOM 705 C CA . ILE A 1 93 ? -5.899 -8.312 11.307 1.00 98.56 93 ILE A CA 1
ATOM 706 C C . ILE A 1 93 ? -5.188 -9.533 10.741 1.00 98.56 93 ILE A C 1
ATOM 708 O O . ILE A 1 93 ? -5.760 -10.616 10.669 1.00 98.56 93 ILE A O 1
ATOM 712 N N . GLY A 1 94 ? -3.926 -9.371 10.362 1.00 98.12 94 GLY A N 1
ATOM 713 C CA . GLY A 1 94 ? -3.098 -10.463 9.887 1.00 98.12 94 GLY A CA 1
ATOM 714 C C . GLY A 1 94 ? -1.714 -9.987 9.493 1.00 98.12 94 GLY A C 1
ATOM 715 O O . GLY A 1 94 ? -1.454 -8.784 9.396 1.00 98.12 94 GLY A O 1
ATOM 716 N N . SER A 1 95 ? -0.834 -10.956 9.284 1.00 98.19 95 SER A N 1
ATOM 717 C CA . SER A 1 95 ? 0.539 -10.742 8.857 1.00 98.19 95 SER A CA 1
ATOM 718 C C . SER A 1 95 ? 0.913 -11.702 7.738 1.00 98.19 95 SER A C 1
ATOM 720 O O . SER A 1 95 ? 0.301 -12.759 7.564 1.00 98.19 95 SER A O 1
ATOM 722 N N . ASN A 1 96 ? 1.918 -11.318 6.963 1.00 97.44 96 ASN A N 1
ATOM 723 C CA . ASN A 1 96 ? 2.442 -12.114 5.869 1.00 97.44 96 ASN A CA 1
ATOM 724 C C . ASN A 1 96 ? 3.965 -11.958 5.756 1.00 97.44 96 ASN A C 1
ATOM 726 O O . ASN A 1 96 ? 4.571 -10.988 6.223 1.00 97.44 96 ASN A O 1
ATOM 730 N N . GLU A 1 97 ? 4.577 -12.950 5.121 1.00 95.19 97 GLU A N 1
ATOM 731 C CA . GLU A 1 97 ? 5.963 -12.905 4.681 1.00 95.19 97 GLU A CA 1
ATOM 732 C C . GLU A 1 97 ? 6.005 -13.159 3.176 1.00 95.19 97 GLU A C 1
ATOM 734 O O . GLU A 1 97 ? 5.376 -14.098 2.681 1.00 95.19 97 GLU A O 1
ATOM 739 N N . GLY A 1 98 ? 6.757 -12.327 2.459 1.00 95.56 98 GLY A N 1
ATOM 740 C CA . GLY A 1 98 ? 7.011 -12.499 1.038 1.00 95.56 98 GLY A CA 1
ATOM 741 C C . GLY A 1 98 ? 6.058 -11.729 0.129 1.00 95.56 98 GLY A C 1
ATOM 742 O O . GLY A 1 98 ? 4.984 -11.266 0.518 1.00 95.56 98 GLY A O 1
ATOM 743 N N . LEU A 1 99 ? 6.499 -11.603 -1.119 1.00 96.94 99 LEU A N 1
ATOM 744 C CA . LEU A 1 99 ? 5.825 -10.859 -2.173 1.00 96.94 99 LEU A CA 1
ATOM 745 C C . LEU A 1 99 ? 4.603 -11.617 -2.695 1.00 96.94 99 LEU A C 1
ATOM 747 O O . LEU A 1 99 ? 4.689 -12.800 -3.019 1.00 96.94 99 LEU A O 1
ATOM 751 N N . LYS A 1 100 ? 3.493 -10.898 -2.826 1.00 97.19 100 LYS A N 1
ATOM 752 C CA . LYS A 1 100 ? 2.228 -11.382 -3.385 1.00 97.19 100 LYS A CA 1
ATOM 753 C C . LYS A 1 100 ? 1.577 -10.294 -4.217 1.00 97.19 100 LYS A C 1
ATOM 755 O O . LYS A 1 100 ? 1.717 -9.111 -3.885 1.00 97.19 100 LYS A O 1
ATOM 760 N N . THR A 1 101 ? 0.856 -10.671 -5.265 1.00 95.62 101 THR A N 1
ATOM 761 C CA . THR A 1 101 ? -0.065 -9.746 -5.927 1.00 95.62 101 THR A CA 1
ATOM 762 C C . THR A 1 101 ? -1.200 -9.384 -4.975 1.00 95.62 101 THR A C 1
ATOM 764 O O . THR A 1 101 ? -1.478 -10.085 -4.000 1.00 95.62 101 THR A O 1
ATOM 767 N N . VAL A 1 102 ? -1.848 -8.245 -5.221 1.00 93.62 102 VAL A N 1
ATOM 768 C CA . VAL A 1 102 ? -2.888 -7.731 -4.318 1.00 93.62 102 VAL A CA 1
ATOM 769 C C . VAL A 1 102 ? -3.986 -8.765 -4.064 1.00 93.62 102 VAL A C 1
ATOM 771 O O .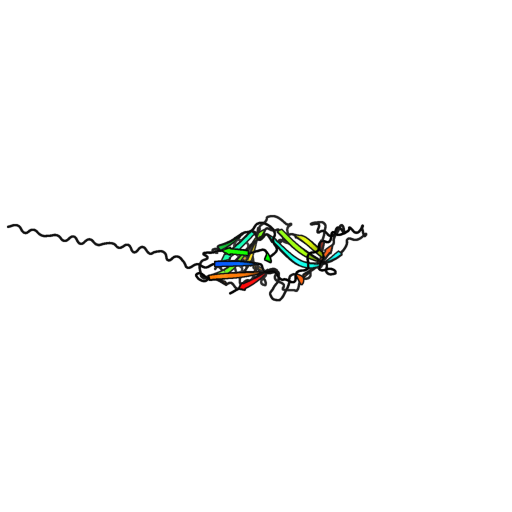 VAL A 1 102 ? -4.344 -9.005 -2.918 1.00 93.62 102 VAL A O 1
ATOM 774 N N . ASP A 1 103 ? -4.462 -9.442 -5.100 1.00 94.06 103 ASP A N 1
ATOM 775 C CA . ASP A 1 103 ? -5.534 -10.438 -5.042 1.00 94.06 103 ASP A CA 1
ATOM 776 C C . ASP A 1 103 ? -5.187 -11.748 -4.321 1.00 94.06 103 ASP A C 1
ATOM 778 O O . ASP A 1 103 ? -6.085 -12.507 -3.959 1.00 94.06 103 ASP A O 1
ATOM 782 N N . GLU A 1 104 ? -3.909 -11.999 -4.045 1.00 96.81 104 GLU A N 1
ATOM 783 C CA . GLU A 1 104 ? -3.471 -13.137 -3.231 1.00 96.81 104 GLU A CA 1
ATOM 784 C C . GLU A 1 104 ? -3.571 -12.857 -1.719 1.00 96.81 104 GLU A C 1
ATOM 786 O O . GLU A 1 104 ? -3.421 -13.771 -0.899 1.00 96.81 104 GLU A O 1
ATOM 791 N N . TYR A 1 105 ? -3.811 -11.605 -1.315 1.00 97.69 105 TYR A N 1
ATOM 792 C CA . TYR A 1 105 ? -3.948 -11.239 0.091 1.00 97.69 105 TYR A CA 1
ATOM 793 C C . TYR A 1 105 ? -5.356 -11.497 0.626 1.00 97.69 105 TYR A C 1
ATOM 795 O O . TYR A 1 105 ? -6.343 -10.948 0.141 1.00 97.69 105 TYR A O 1
ATOM 803 N N . SER A 1 106 ? -5.430 -12.260 1.717 1.00 97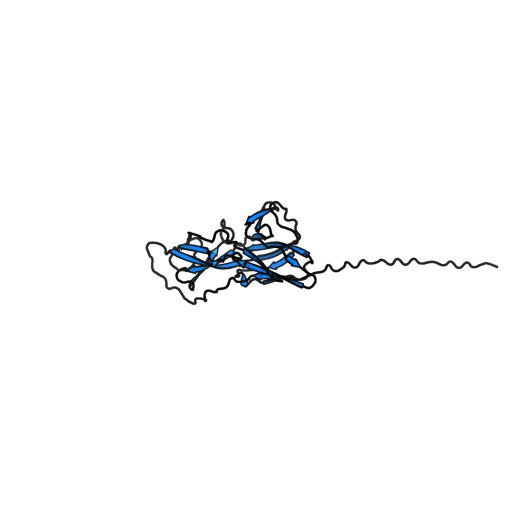.69 106 SER A N 1
ATOM 804 C CA . SER A 1 106 ? -6.628 -12.405 2.542 1.00 97.69 106 SER A CA 1
ATOM 805 C C . SER A 1 106 ? -6.224 -12.599 4.001 1.00 97.69 106 SER A C 1
ATOM 807 O O . SER A 1 106 ? -5.543 -13.565 4.343 1.00 97.69 106 SER A O 1
ATOM 809 N N . PHE A 1 107 ? -6.671 -11.695 4.864 1.00 98.31 107 PHE A N 1
ATOM 810 C CA . PHE A 1 107 ? -6.472 -11.720 6.309 1.00 98.31 107 PHE A CA 1
ATOM 811 C C . PHE A 1 107 ? -7.821 -11.712 7.018 1.00 98.31 107 PHE A C 1
ATOM 813 O O . PHE A 1 107 ? -8.791 -11.138 6.523 1.00 98.31 107 PHE A O 1
ATOM 820 N N . SER A 1 108 ? -7.885 -12.321 8.197 1.00 97.75 108 SER A N 1
ATOM 821 C CA . SER A 1 108 ? -9.108 -12.356 8.992 1.00 97.75 108 SER A CA 1
ATOM 822 C C . SER A 1 108 ? -8.799 -12.241 10.474 1.00 97.75 108 SER A C 1
ATOM 824 O O . SER A 1 108 ? -7.942 -12.969 10.975 1.00 97.75 108 SER A O 1
ATOM 826 N N . ALA A 1 109 ? -9.570 -11.417 11.174 1.00 97.88 109 ALA A N 1
ATOM 827 C CA . ALA A 1 109 ? -9.585 -11.362 12.627 1.00 97.88 109 ALA A CA 1
ATOM 828 C C . ALA A 1 109 ? -10.991 -11.635 13.150 1.00 97.88 109 ALA A C 1
ATOM 830 O O . ALA A 1 109 ? -11.976 -11.117 12.621 1.00 97.88 109 ALA A O 1
ATOM 831 N N . ALA A 1 110 ? -11.052 -12.433 14.207 1.00 96.44 110 ALA A N 1
ATOM 832 C CA . ALA A 1 110 ? -12.248 -12.632 15.005 1.00 96.44 110 ALA A CA 1
ATOM 833 C C . ALA A 1 110 ? -12.167 -11.793 16.283 1.00 96.44 110 ALA A C 1
ATOM 835 O O . ALA A 1 110 ? -11.113 -11.249 16.622 1.00 96.44 110 ALA A O 1
ATOM 836 N N . ASP A 1 111 ? -13.285 -11.723 16.994 1.00 95.69 111 ASP A N 1
ATOM 837 C CA . ASP A 1 111 ? -13.373 -11.137 18.329 1.00 95.69 111 ASP A CA 1
ATOM 838 C C . ASP A 1 111 ? -12.942 -9.659 18.414 1.00 95.69 111 ASP A C 1
ATOM 840 O O . ASP A 1 111 ? -12.439 -9.184 19.437 1.00 95.69 111 ASP A O 1
ATOM 844 N N . LEU A 1 112 ? -13.147 -8.900 17.335 1.00 97.25 112 LEU A N 1
ATOM 845 C CA . LEU A 1 112 ? -12.898 -7.464 17.330 1.00 97.25 112 LEU A CA 1
ATOM 846 C C . LEU A 1 112 ? -14.022 -6.732 18.072 1.00 97.25 112 LEU A C 1
ATOM 848 O O . LEU A 1 112 ? -15.192 -7.027 17.818 1.00 97.25 112 LEU A O 1
ATOM 852 N N . PRO A 1 113 ? -13.708 -5.748 18.938 1.00 97.69 113 PRO A N 1
ATOM 853 C CA . PRO A 1 113 ? -14.730 -4.956 19.610 1.00 97.69 113 PRO A CA 1
ATOM 854 C C . PRO A 1 113 ? -15.690 -4.316 18.610 1.00 97.69 113 PRO A C 1
ATOM 856 O O . PRO A 1 113 ? -15.250 -3.705 17.629 1.00 97.69 113 PRO A O 1
ATOM 859 N N . VAL A 1 114 ? -16.990 -4.427 18.881 1.00 97.50 114 VAL A N 1
ATOM 860 C CA . VAL A 1 114 ? -18.034 -3.755 18.101 1.00 97.50 114 VAL A CA 1
ATOM 861 C C . VAL A 1 114 ? -17.820 -2.239 18.105 1.00 97.50 114 VAL A C 1
ATOM 863 O O . VAL A 1 114 ? -17.438 -1.645 19.116 1.00 97.50 114 VAL A O 1
ATOM 866 N N . GLY A 1 115 ? -18.075 -1.598 16.964 1.00 97.69 115 GLY A N 1
ATOM 867 C CA . GLY A 1 115 ? -18.018 -0.143 16.830 1.00 97.69 115 GLY A CA 1
ATOM 868 C C . GLY A 1 115 ? -17.536 0.342 15.467 1.00 97.69 115 GLY A C 1
ATOM 869 O O . GLY A 1 115 ? -17.359 -0.436 14.528 1.00 97.69 115 GLY A O 1
ATOM 870 N N . GLU A 1 116 ? -17.340 1.656 15.367 1.00 98.38 116 GLU A N 1
ATOM 871 C CA . GLU A 1 116 ? -16.847 2.324 14.161 1.00 98.38 116 GLU A CA 1
ATOM 872 C C . GLU A 1 116 ? -15.318 2.322 14.110 1.00 98.38 116 GLU A C 1
ATOM 874 O O . GLU A 1 116 ? -14.656 2.897 14.971 1.00 98.38 116 GLU A O 1
ATOM 879 N N . TYR A 1 117 ? -14.764 1.718 13.063 1.00 98.56 117 TYR A N 1
ATOM 880 C CA . TYR A 1 117 ? -13.347 1.732 12.730 1.00 98.56 117 TYR A CA 1
ATOM 881 C C . TYR A 1 117 ? -13.095 2.791 11.663 1.00 98.56 117 TYR A C 1
ATOM 883 O O . TYR A 1 117 ? -13.757 2.830 10.627 1.00 98.56 117 TYR A O 1
ATOM 891 N N . ARG A 1 118 ? -12.146 3.683 11.937 1.00 98.62 118 ARG A N 1
ATOM 892 C CA . ARG A 1 118 ? -11.927 4.922 11.179 1.00 98.62 118 ARG A CA 1
ATOM 893 C C 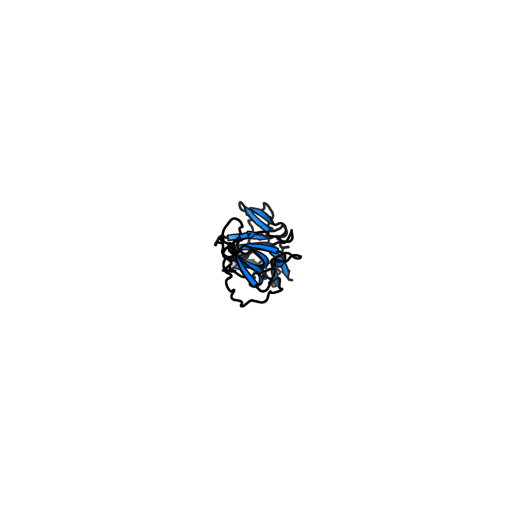. ARG A 1 118 ? -10.551 5.009 10.538 1.00 98.62 118 ARG A C 1
ATOM 895 O O . ARG A 1 118 ? -10.341 5.884 9.701 1.00 98.62 118 ARG A O 1
ATOM 902 N N . SER A 1 119 ? -9.641 4.111 10.914 1.00 98.69 119 SER A N 1
ATOM 903 C CA . SER A 1 119 ? -8.299 4.054 10.343 1.00 98.69 119 SER A CA 1
ATOM 904 C C . SER A 1 119 ? -7.855 2.628 10.043 1.00 98.69 119 SER A C 1
ATOM 906 O O . SER A 1 119 ? -8.138 1.696 10.800 1.00 98.69 119 SER A O 1
ATOM 908 N N . LEU A 1 120 ? -7.099 2.495 8.961 1.00 98.75 120 LEU A N 1
ATOM 909 C CA . LEU A 1 120 ? -6.374 1.303 8.535 1.00 98.75 120 LEU A CA 1
ATOM 910 C C . LEU A 1 120 ? -4.876 1.625 8.570 1.00 98.75 120 LEU A C 1
ATOM 912 O O . LEU A 1 120 ? -4.470 2.701 8.151 1.00 98.75 120 LEU A O 1
ATOM 916 N N . LYS A 1 121 ? -4.046 0.701 9.038 1.00 98.62 121 LYS A N 1
ATOM 917 C CA . LYS A 1 121 ? -2.585 0.780 8.970 1.00 98.62 121 LYS A CA 1
ATOM 918 C C . LYS A 1 121 ? -2.090 -0.413 8.164 1.00 98.62 121 LYS A C 1
ATOM 920 O O . LYS A 1 121 ? -2.368 -1.555 8.527 1.00 98.62 121 LYS A O 1
ATOM 925 N N . MET A 1 122 ? -1.344 -0.142 7.101 1.00 98.56 122 MET A N 1
ATOM 926 C CA . MET A 1 122 ? -0.658 -1.156 6.304 1.00 98.56 122 MET A CA 1
ATOM 927 C C . MET A 1 122 ? 0.845 -1.004 6.510 1.00 98.56 122 MET A C 1
ATOM 929 O O . MET A 1 122 ? 1.392 0.084 6.324 1.00 98.56 122 MET A O 1
ATOM 933 N N . VAL A 1 123 ? 1.498 -2.088 6.918 1.00 98.50 123 VAL A N 1
ATOM 934 C CA . VAL A 1 123 ? 2.953 -2.159 7.056 1.00 98.50 123 VAL A CA 1
ATOM 935 C C . VAL A 1 123 ? 3.485 -2.965 5.886 1.00 98.50 123 VAL A C 1
ATOM 937 O O . VAL A 1 123 ? 3.104 -4.119 5.706 1.00 98.50 123 VAL A O 1
ATOM 940 N N . PHE A 1 124 ? 4.374 -2.365 5.114 1.00 97.94 124 PHE A N 1
ATOM 941 C CA . PHE A 1 124 ? 5.057 -2.986 3.993 1.00 97.94 124 PHE A CA 1
ATOM 942 C C . PHE A 1 124 ? 6.525 -3.189 4.357 1.00 97.94 124 PHE A C 1
ATOM 944 O O . PHE A 1 124 ? 7.116 -2.326 5.008 1.00 97.94 124 PHE A O 1
ATOM 951 N N . ARG A 1 125 ? 7.131 -4.292 3.916 1.00 97.25 125 ARG A N 1
ATOM 952 C CA . ARG A 1 125 ? 8.587 -4.317 3.723 1.00 97.25 125 ARG A CA 1
ATOM 953 C C . ARG A 1 125 ? 8.894 -3.561 2.437 1.00 97.25 125 ARG A C 1
ATOM 955 O O . ARG A 1 125 ? 8.079 -3.576 1.512 1.00 97.25 125 ARG A O 1
ATOM 962 N N . ASN A 1 126 ? 10.037 -2.893 2.375 1.00 95.69 126 ASN A N 1
ATOM 963 C CA . ASN A 1 126 ? 10.429 -2.074 1.237 1.00 95.69 126 ASN A CA 1
ATOM 964 C C . ASN A 1 126 ? 10.897 -2.920 0.036 1.00 95.69 126 ASN A C 1
ATOM 966 O O . ASN A 1 126 ? 12.033 -2.829 -0.419 1.00 95.69 126 ASN A O 1
ATOM 970 N N . ARG A 1 127 ? 9.998 -3.767 -0.463 1.00 93.94 127 ARG A N 1
ATOM 971 C CA . ARG A 1 127 ? 10.172 -4.637 -1.623 1.00 93.94 127 ARG A CA 1
ATOM 972 C C . ARG A 1 127 ? 8.902 -4.590 -2.446 1.00 93.94 127 ARG A C 1
ATOM 974 O O . ARG A 1 127 ? 7.816 -4.904 -1.945 1.00 93.94 127 ARG A O 1
ATOM 981 N N . VAL A 1 128 ? 9.035 -4.217 -3.707 1.00 94.50 128 VAL A N 1
ATOM 982 C CA . VAL A 1 128 ? 7.925 -4.193 -4.653 1.00 94.50 128 VAL A CA 1
ATOM 983 C C . VAL A 1 128 ? 8.390 -4.751 -5.986 1.00 94.50 128 VAL A C 1
ATOM 985 O O . VAL A 1 128 ? 9.492 -4.468 -6.436 1.00 94.50 128 VAL A O 1
ATOM 988 N N . ILE A 1 129 ? 7.542 -5.546 -6.631 1.00 94.81 129 ILE A N 1
ATOM 989 C CA . ILE A 1 129 ? 7.752 -5.943 -8.024 1.00 94.81 129 ILE A CA 1
ATOM 990 C C . ILE A 1 129 ? 6.641 -5.313 -8.841 1.00 94.81 129 ILE A C 1
ATOM 992 O O . ILE A 1 129 ? 5.468 -5.634 -8.646 1.00 94.81 129 ILE A O 1
ATOM 996 N N . ARG A 1 130 ? 6.995 -4.438 -9.778 1.00 93.12 130 ARG A N 1
ATOM 997 C CA . ARG A 1 130 ? 6.071 -3.992 -10.818 1.00 93.12 130 ARG A CA 1
ATOM 998 C C . ARG A 1 130 ? 6.043 -5.050 -11.913 1.00 93.12 130 ARG A C 1
ATOM 1000 O O . ARG A 1 130 ? 7.078 -5.399 -12.461 1.00 93.12 130 ARG A O 1
ATOM 1007 N N . ILE A 1 131 ? 4.861 -5.539 -12.254 1.00 94.38 131 ILE A N 1
ATOM 1008 C CA . ILE A 1 131 ? 4.667 -6.381 -13.433 1.00 94.38 131 ILE A CA 1
ATOM 1009 C C . ILE A 1 131 ? 4.277 -5.441 -14.564 1.00 94.38 131 ILE A C 1
ATOM 1011 O O . ILE A 1 131 ? 3.201 -4.843 -14.523 1.00 94.38 131 ILE A O 1
ATOM 1015 N N . ALA A 1 132 ? 5.161 -5.271 -15.538 1.00 93.62 132 ALA A N 1
ATOM 1016 C CA . ALA A 1 132 ? 4.955 -4.397 -16.683 1.00 93.62 132 ALA A CA 1
ATOM 1017 C C . ALA A 1 132 ? 4.806 -5.216 -17.961 1.00 93.62 132 ALA A C 1
ATOM 1019 O O . ALA A 1 132 ? 5.414 -6.274 -18.075 1.00 93.62 132 ALA A O 1
ATOM 1020 N N . VAL A 1 133 ? 4.014 -4.739 -18.916 1.00 93.75 133 VAL A N 1
ATOM 1021 C CA . VAL A 1 133 ? 3.835 -5.375 -20.229 1.00 93.75 133 VAL A CA 1
ATOM 1022 C C . VAL A 1 133 ? 4.226 -4.421 -21.345 1.00 93.75 133 VAL A C 1
ATOM 1024 O O . VAL A 1 133 ? 4.081 -3.209 -21.193 1.00 93.75 133 VAL A O 1
ATOM 1027 N N . TYR A 1 134 ? 4.717 -4.954 -22.459 1.00 93.44 134 TYR A N 1
ATOM 1028 C CA . TYR A 1 134 ? 5.114 -4.137 -23.604 1.00 93.44 134 TYR A CA 1
ATOM 1029 C C . TYR A 1 134 ? 3.880 -3.519 -24.274 1.00 93.44 134 TYR A C 1
ATOM 1031 O O . TYR A 1 134 ? 2.875 -4.197 -24.476 1.00 93.44 134 TYR A O 1
ATOM 1039 N N . ALA A 1 135 ? 3.947 -2.242 -24.650 1.00 90.56 135 ALA A N 1
ATOM 1040 C CA . ALA A 1 135 ? 2.826 -1.541 -25.282 1.00 90.56 135 ALA A CA 1
ATOM 1041 C C . ALA A 1 135 ? 2.452 -2.096 -26.666 1.00 90.56 135 ALA A C 1
ATOM 1043 O O . ALA A 1 135 ? 1.295 -2.006 -27.078 1.00 90.56 135 ALA A O 1
ATOM 1044 N N . ASP A 1 136 ? 3.409 -2.688 -27.381 1.00 91.12 136 ASP A N 1
ATOM 1045 C CA . ASP A 1 136 ? 3.196 -3.337 -28.676 1.00 91.12 136 ASP A CA 1
ATOM 1046 C C . ASP A 1 136 ? 2.828 -4.830 -28.568 1.00 91.12 136 ASP A C 1
ATOM 1048 O O . ASP A 1 136 ? 2.307 -5.399 -29.530 1.00 91.12 136 ASP A O 1
ATOM 1052 N N . ASP A 1 137 ? 3.038 -5.452 -27.404 1.00 91.12 137 ASP A N 1
ATOM 1053 C CA . ASP A 1 137 ? 2.684 -6.841 -27.110 1.00 91.12 137 ASP A CA 1
ATOM 1054 C C . ASP A 1 137 ? 2.358 -7.037 -25.619 1.00 91.12 137 ASP A C 1
ATOM 1056 O O . ASP A 1 137 ? 3.211 -7.395 -24.802 1.00 91.12 137 ASP A O 1
ATOM 1060 N N . LEU A 1 138 ? 1.077 -6.870 -25.277 1.00 87.81 138 LEU A N 1
ATOM 1061 C CA . LEU A 1 138 ? 0.576 -6.990 -23.903 1.00 87.81 138 LEU A CA 1
ATOM 1062 C C . LEU A 1 138 ? 0.701 -8.407 -23.311 1.00 87.81 138 LEU A C 1
ATOM 1064 O O . LEU A 1 138 ? 0.399 -8.599 -22.136 1.00 87.81 138 LEU A O 1
ATOM 1068 N N . THR A 1 139 ? 1.097 -9.411 -24.102 1.00 87.12 139 THR A N 1
ATOM 1069 C CA . THR A 1 139 ? 1.321 -10.782 -23.611 1.00 87.12 139 THR A CA 1
ATOM 1070 C C . THR A 1 139 ? 2.734 -10.991 -23.078 1.00 87.12 139 THR A C 1
ATOM 1072 O O . THR A 1 139 ? 2.980 -11.936 -22.328 1.00 87.12 139 THR A O 1
ATOM 1075 N N . ARG A 1 140 ? 3.667 -10.104 -23.433 1.00 90.62 140 ARG A N 1
ATOM 1076 C CA . ARG A 1 140 ? 5.033 -10.112 -22.917 1.00 90.62 140 ARG A CA 1
ATOM 1077 C C . ARG A 1 140 ? 5.100 -9.233 -21.684 1.00 90.62 140 ARG A C 1
ATOM 1079 O O . ARG A 1 140 ? 4.689 -8.077 -21.725 1.00 90.62 140 ARG A O 1
ATOM 1086 N N . SER A 1 141 ? 5.660 -9.775 -20.609 1.00 93.62 141 SER A N 1
ATOM 1087 C CA . SER A 1 141 ? 5.799 -9.069 -19.341 1.00 93.62 141 SER A CA 1
ATOM 1088 C C . SER A 1 141 ? 7.222 -9.096 -18.816 1.00 93.62 141 SER A C 1
ATOM 1090 O O . SER A 1 141 ? 7.936 -10.076 -19.022 1.00 93.62 141 SER A O 1
ATOM 1092 N N . VAL A 1 142 ? 7.574 -8.069 -18.052 1.00 95.62 142 VAL A N 1
ATOM 1093 C CA . VAL A 1 142 ? 8.802 -7.995 -17.264 1.00 95.62 142 VAL A CA 1
ATOM 1094 C C . VAL A 1 142 ? 8.443 -7.706 -15.814 1.00 95.62 142 VAL A C 1
ATOM 1096 O O . VAL A 1 142 ? 7.604 -6.852 -15.519 1.00 95.62 142 VAL A O 1
ATOM 1099 N N . GLU A 1 143 ? 9.056 -8.461 -14.906 1.00 95.56 143 GLU A N 1
ATOM 1100 C CA . GLU A 1 143 ? 8.987 -8.212 -13.471 1.00 95.56 143 GLU A CA 1
ATOM 1101 C C . GLU A 1 143 ? 10.126 -7.269 -13.083 1.00 95.56 143 GLU A C 1
ATOM 1103 O O . GLU A 1 143 ? 11.295 -7.627 -13.164 1.00 95.56 143 GLU A O 1
ATOM 1108 N N . MET A 1 144 ? 9.770 -6.055 -12.678 1.00 94.38 144 MET A N 1
ATOM 1109 C CA . MET A 1 144 ? 10.699 -4.987 -12.333 1.00 94.38 144 MET A CA 1
ATOM 1110 C C . MET A 1 144 ? 10.741 -4.825 -10.816 1.00 94.38 144 MET A C 1
ATOM 1112 O O . MET A 1 144 ? 9.830 -4.238 -10.220 1.00 94.38 144 MET A O 1
ATOM 1116 N N . ALA A 1 145 ? 11.771 -5.400 -10.196 1.00 93.31 145 ALA A N 1
ATOM 1117 C CA . ALA A 1 145 ? 12.046 -5.252 -8.771 1.00 93.31 145 ALA A CA 1
ATOM 1118 C C . ALA A 1 145 ? 12.404 -3.799 -8.430 1.00 93.31 145 ALA A C 1
ATOM 1120 O O . ALA A 1 145 ? 13.097 -3.118 -9.190 1.00 93.31 145 ALA A O 1
ATOM 1121 N N . GLY A 1 146 ? 11.922 -3.321 -7.290 1.00 91.25 146 GLY A N 1
ATOM 1122 C CA . GLY A 1 146 ? 12.112 -1.949 -6.858 1.00 91.25 146 GLY A CA 1
ATOM 1123 C C . GLY A 1 146 ? 11.686 -1.708 -5.415 1.00 91.25 146 GLY A C 1
ATOM 1124 O O . GLY A 1 146 ? 11.369 -2.619 -4.649 1.00 91.25 146 GLY A O 1
ATOM 1125 N N . SER A 1 147 ? 11.664 -0.428 -5.060 1.00 91.06 147 SER A N 1
ATOM 1126 C CA . SER A 1 147 ? 11.422 0.072 -3.710 1.00 91.06 147 SER A CA 1
ATOM 1127 C C . SER A 1 147 ? 10.116 0.868 -3.651 1.00 91.06 147 SER A C 1
ATOM 1129 O O . SER A 1 147 ? 9.749 1.562 -4.599 1.00 91.06 147 SER A O 1
ATOM 1131 N N . LEU A 1 148 ? 9.405 0.776 -2.525 1.00 88.56 148 LEU A N 1
ATOM 1132 C CA . LEU A 1 148 ? 8.273 1.656 -2.208 1.00 88.56 148 LEU A CA 1
ATOM 1133 C C . LEU A 1 148 ? 8.746 3.046 -1.768 1.00 88.56 148 LEU A C 1
ATOM 1135 O O . LEU A 1 148 ? 7.985 4.010 -1.832 1.00 88.56 148 LEU A O 1
ATOM 1139 N N . ASN A 1 149 ? 9.989 3.148 -1.301 1.00 85.94 149 ASN A N 1
ATOM 1140 C CA . ASN A 1 149 ? 10.649 4.408 -1.021 1.00 85.94 149 ASN A CA 1
ATOM 1141 C C . ASN A 1 149 ? 11.508 4.811 -2.226 1.00 85.94 149 ASN A C 1
ATOM 1143 O O . ASN A 1 149 ? 12.573 4.243 -2.451 1.00 85.94 149 ASN A O 1
ATOM 1147 N N . GLU A 1 150 ? 11.078 5.836 -2.961 1.00 75.50 150 GLU A N 1
ATOM 1148 C CA . GLU A 1 150 ? 11.780 6.354 -4.148 1.00 75.50 150 GLU A CA 1
ATOM 1149 C C . GLU A 1 150 ? 13.239 6.772 -3.879 1.00 75.50 150 GLU A C 1
ATOM 1151 O O . GLU A 1 150 ? 14.025 6.919 -4.810 1.00 75.50 150 GLU A O 1
ATOM 1156 N N . GLN A 1 151 ? 13.613 6.982 -2.613 1.00 78.62 151 GLN A N 1
ATOM 1157 C CA . GLN A 1 151 ? 14.953 7.412 -2.208 1.00 78.62 151 GLN A CA 1
ATOM 1158 C C . GLN A 1 151 ? 15.870 6.261 -1.775 1.00 78.62 151 GLN A C 1
ATOM 1160 O O . GLN A 1 151 ? 16.993 6.523 -1.340 1.00 78.62 151 GLN A O 1
ATOM 1165 N N . SER A 1 152 ? 15.413 5.009 -1.832 1.00 81.75 152 SER A N 1
ATOM 1166 C CA . SER A 1 152 ? 16.218 3.852 -1.439 1.00 81.75 152 SER A CA 1
ATOM 1167 C C . SER A 1 152 ? 16.066 2.683 -2.400 1.00 81.75 152 SER A C 1
ATOM 1169 O O . SER A 1 152 ? 15.083 2.575 -3.128 1.00 81.75 152 SER A O 1
ATOM 1171 N N . GLU A 1 153 ? 17.048 1.789 -2.369 1.00 87.12 153 GLU A N 1
ATOM 1172 C CA . GLU A 1 153 ? 16.937 0.467 -2.980 1.00 87.12 153 GLU A CA 1
ATOM 1173 C C . GLU A 1 153 ? 15.974 -0.419 -2.179 1.00 87.12 153 GLU A C 1
ATOM 1175 O O . GLU A 1 153 ? 15.535 -0.058 -1.080 1.00 87.12 153 GLU A O 1
ATOM 1180 N N . GLU A 1 154 ? 15.620 -1.570 -2.750 1.00 87.12 154 GLU A N 1
ATOM 1181 C CA . GLU A 1 154 ? 14.798 -2.550 -2.053 1.00 87.12 154 GLU A CA 1
ATOM 1182 C C . GLU A 1 154 ? 15.544 -3.156 -0.857 1.00 87.12 154 GLU A C 1
ATOM 1184 O O . GLU A 1 154 ? 16.715 -3.527 -0.939 1.00 87.12 154 GLU A O 1
ATOM 1189 N N . ASP A 1 155 ? 14.864 -3.264 0.281 1.00 90.50 155 ASP A N 1
ATOM 1190 C CA . ASP A 1 155 ? 15.418 -3.836 1.505 1.00 90.50 155 ASP A CA 1
ATOM 1191 C C . ASP A 1 155 ? 14.307 -4.312 2.465 1.00 90.50 155 ASP A C 1
ATOM 1193 O O . ASP A 1 155 ? 13.122 -4.340 2.133 1.00 90.50 155 ASP A O 1
ATOM 1197 N N . ASP A 1 156 ? 14.688 -4.745 3.670 1.00 90.62 156 ASP A N 1
ATOM 1198 C CA . ASP A 1 156 ? 13.747 -5.180 4.714 1.00 90.62 156 ASP A CA 1
ATOM 1199 C C . ASP A 1 156 ? 13.244 -4.028 5.607 1.00 90.62 156 ASP A C 1
ATOM 1201 O O . ASP A 1 156 ? 12.644 -4.280 6.658 1.00 90.62 156 ASP A O 1
ATOM 1205 N N . THR A 1 157 ? 13.480 -2.761 5.245 1.00 95.25 157 THR A N 1
ATOM 1206 C CA . THR A 1 157 ? 12.955 -1.640 6.034 1.00 95.25 157 THR A CA 1
ATOM 1207 C C . THR A 1 157 ? 11.433 -1.598 5.963 1.00 95.25 157 THR A C 1
ATOM 1209 O O . THR A 1 157 ? 10.814 -1.972 4.966 1.00 95.25 157 THR A O 1
ATOM 1212 N N . LEU A 1 158 ? 10.805 -1.178 7.064 1.00 96.19 158 LEU A N 1
ATOM 1213 C CA . LEU A 1 158 ? 9.352 -1.122 7.161 1.00 96.19 158 LEU A CA 1
ATOM 1214 C C . LEU A 1 158 ? 8.844 0.258 6.760 1.00 96.19 158 LEU A C 1
ATOM 1216 O O . LEU A 1 158 ? 9.184 1.263 7.384 1.00 96.19 158 LEU A O 1
ATOM 1220 N N . ILE A 1 159 ? 7.954 0.281 5.776 1.00 96.31 159 ILE A N 1
ATOM 1221 C CA . ILE A 1 159 ? 7.216 1.467 5.352 1.00 96.31 159 ILE A CA 1
ATOM 1222 C C . ILE A 1 159 ? 5.786 1.308 5.843 1.00 96.31 159 ILE A C 1
ATOM 1224 O O . ILE A 1 159 ? 5.138 0.293 5.600 1.00 96.31 159 ILE A O 1
ATOM 1228 N N . THR A 1 160 ? 5.288 2.297 6.580 1.00 97.88 160 THR A N 1
ATOM 1229 C CA . THR A 1 160 ? 3.937 2.242 7.144 1.00 97.88 160 THR A CA 1
ATOM 1230 C C . THR A 1 160 ? 3.081 3.362 6.586 1.00 97.88 160 THR A C 1
ATOM 1232 O O . THR A 1 160 ? 3.416 4.533 6.757 1.00 97.88 160 THR A O 1
ATOM 1235 N N . ASN A 1 161 ? 1.948 2.979 6.003 1.00 97.88 161 ASN A N 1
ATOM 1236 C CA . ASN A 1 161 ? 0.903 3.887 5.553 1.00 97.88 161 ASN A CA 1
ATOM 1237 C C . ASN A 1 161 ? -0.319 3.766 6.462 1.00 97.88 161 ASN A C 1
ATOM 1239 O O . ASN A 1 161 ? -0.715 2.663 6.855 1.00 97.88 161 ASN A O 1
ATOM 1243 N N . TYR A 1 162 ? -0.920 4.905 6.783 1.00 98.56 162 TYR A N 1
ATOM 1244 C CA . TYR A 1 162 ? -2.122 5.006 7.598 1.00 98.56 162 TYR A CA 1
ATOM 1245 C C . TYR A 1 162 ? -3.220 5.638 6.758 1.00 98.56 162 TYR A C 1
ATOM 1247 O O . TYR A 1 162 ? -3.079 6.770 6.325 1.00 98.56 162 TYR A O 1
ATOM 1255 N N . PHE A 1 163 ? -4.324 4.939 6.549 1.00 98.44 163 PHE A N 1
ATOM 1256 C CA . PHE A 1 163 ? -5.434 5.403 5.730 1.00 98.44 163 PHE A CA 1
ATOM 1257 C C . PHE A 1 163 ? -6.619 5.759 6.618 1.00 98.44 163 PHE A C 1
ATOM 1259 O O . PHE A 1 163 ? -6.983 4.995 7.513 1.00 98.44 163 PHE A O 1
ATOM 1266 N N . SER A 1 164 ? -7.257 6.887 6.338 1.00 98.44 164 SER A N 1
ATOM 1267 C CA . SER A 1 164 ? -8.539 7.281 6.921 1.00 98.44 164 SER A CA 1
ATOM 1268 C C . SER A 1 164 ? -9.408 7.961 5.865 1.00 98.44 164 SER A C 1
ATOM 1270 O O . SER A 1 164 ? -9.033 8.047 4.692 1.00 98.44 164 SER A O 1
ATOM 1272 N N . GLN A 1 165 ? -10.565 8.487 6.267 1.00 97.06 165 GLN A N 1
ATOM 1273 C CA . GLN A 1 165 ? -11.424 9.269 5.370 1.00 97.06 165 GLN A CA 1
ATOM 1274 C C . GLN A 1 165 ? -10.747 10.555 4.866 1.00 97.06 165 GLN A C 1
ATOM 1276 O O . GLN A 1 165 ? -11.176 11.115 3.857 1.00 97.06 165 GLN A O 1
ATOM 1281 N N . ASN A 1 166 ? -9.689 11.002 5.551 1.00 96.94 166 ASN A N 1
ATOM 1282 C CA . ASN A 1 166 ? -8.964 12.235 5.255 1.00 96.94 166 ASN A CA 1
ATOM 1283 C C . ASN A 1 166 ? -7.722 12.021 4.368 1.00 96.94 166 ASN A C 1
ATOM 1285 O O . ASN A 1 166 ? -7.059 13.000 4.029 1.00 96.94 166 ASN A O 1
ATOM 1289 N N . GLY A 1 167 ? -7.405 10.777 3.994 1.00 96.50 167 GLY A N 1
ATOM 1290 C CA . GLY A 1 167 ? -6.280 10.439 3.119 1.00 96.50 167 GLY A CA 1
ATOM 1291 C C . GLY A 1 167 ? -5.360 9.359 3.689 1.00 96.50 167 GLY A C 1
ATOM 1292 O O . GLY A 1 167 ? -5.719 8.642 4.626 1.00 96.50 167 GLY A O 1
ATOM 1293 N N . ASN A 1 168 ? -4.173 9.271 3.096 1.00 97.31 168 ASN A N 1
ATOM 1294 C CA . ASN A 1 168 ? -3.056 8.433 3.501 1.00 97.31 168 ASN A CA 1
ATOM 1295 C C . ASN A 1 168 ? -2.023 9.300 4.222 1.00 97.31 168 ASN A C 1
ATOM 1297 O O . ASN A 1 168 ? -1.685 10.398 3.769 1.00 97.31 168 ASN A O 1
ATOM 1301 N N . PHE A 1 169 ? -1.510 8.795 5.332 1.00 98.31 169 PHE A N 1
ATOM 1302 C CA . PHE A 1 169 ? -0.588 9.466 6.223 1.00 98.31 169 PHE A CA 1
ATOM 1303 C C . PHE A 1 169 ? 0.646 8.601 6.473 1.00 98.31 169 PHE A C 1
ATOM 1305 O O . PHE A 1 169 ? 0.563 7.377 6.560 1.00 98.31 169 PHE A O 1
ATOM 1312 N N . SER A 1 170 ? 1.778 9.260 6.686 1.00 97.25 170 SER A N 1
ATOM 1313 C CA . SER A 1 170 ? 2.963 8.686 7.323 1.00 97.25 170 SER A CA 1
ATOM 1314 C C . SER A 1 170 ? 3.068 9.180 8.772 1.00 97.25 170 SER A C 1
ATOM 1316 O O . SER A 1 170 ? 2.239 9.972 9.230 1.00 97.25 170 SER A O 1
ATOM 1318 N N . LEU A 1 171 ? 4.076 8.720 9.519 1.00 97.06 171 LEU A N 1
ATOM 1319 C CA . LEU A 1 171 ? 4.391 9.269 10.841 1.00 97.06 171 LEU A CA 1
ATOM 1320 C C . LEU A 1 171 ? 5.662 10.108 10.806 1.00 97.06 171 LEU A C 1
ATOM 1322 O O . LEU A 1 171 ? 6.693 9.675 10.303 1.00 97.06 171 LEU A O 1
ATOM 1326 N N . SER A 1 172 ? 5.601 11.266 11.457 1.00 96.56 172 SER A N 1
ATOM 1327 C CA . SER A 1 172 ? 6.759 12.083 11.811 1.00 96.56 172 SER A CA 1
ATOM 1328 C C . SER A 1 172 ? 6.615 12.505 13.265 1.00 96.56 172 SER A C 1
ATOM 1330 O O . SER A 1 172 ? 5.603 13.095 13.630 1.00 96.56 172 SER A O 1
ATOM 1332 N N . GLU A 1 173 ? 7.613 12.212 14.102 1.00 96.25 173 GLU A N 1
ATOM 1333 C CA . GLU A 1 173 ? 7.590 12.556 15.537 1.00 96.25 173 GLU A CA 1
ATOM 1334 C C . GLU A 1 173 ? 6.315 12.055 16.257 1.00 96.25 173 GLU A C 1
ATOM 1336 O O . GLU A 1 173 ? 5.694 12.778 17.031 1.00 96.25 173 GLU A O 1
ATOM 1341 N N . ASN A 1 174 ? 5.896 10.817 15.961 1.00 96.88 174 ASN A N 1
ATOM 1342 C CA . ASN A 1 174 ? 4.652 10.194 16.449 1.00 96.88 174 ASN A CA 1
ATOM 1343 C C . ASN A 1 174 ? 3.345 10.904 16.035 1.00 96.88 174 ASN A C 1
ATOM 1345 O O . ASN A 1 174 ? 2.276 10.574 16.542 1.00 96.88 174 ASN A O 1
ATOM 1349 N N . LYS A 1 175 ? 3.401 11.855 15.100 1.00 98.38 175 LYS A N 1
ATOM 1350 C CA . LYS A 1 175 ? 2.224 12.541 14.561 1.00 98.38 175 LYS A CA 1
ATOM 1351 C C . LYS A 1 175 ? 1.982 12.134 13.124 1.00 98.38 175 LYS A C 1
ATOM 1353 O O . LYS A 1 175 ? 2.930 12.010 12.346 1.00 98.38 175 LYS A O 1
ATOM 1358 N N . PHE A 1 176 ? 0.717 11.963 12.767 1.00 98.69 176 PHE A N 1
ATOM 1359 C CA . PHE A 1 176 ? 0.343 11.720 11.382 1.00 98.69 176 PHE A CA 1
ATOM 1360 C C . PHE A 1 176 ? 0.716 12.921 10.514 1.00 98.69 176 PHE A C 1
ATOM 1362 O O . PHE A 1 176 ? 0.535 14.077 10.911 1.00 98.69 176 PHE A O 1
ATOM 1369 N N . LYS A 1 177 ? 1.250 12.633 9.330 1.00 98.38 177 LYS A N 1
ATOM 1370 C CA . LYS A 1 177 ? 1.564 13.608 8.291 1.00 98.38 177 LYS A CA 1
ATOM 1371 C C . LYS A 1 177 ? 0.913 13.193 6.997 1.00 98.38 177 LYS A C 1
ATOM 1373 O O . LYS A 1 177 ? 1.142 12.079 6.538 1.00 98.38 177 LYS A O 1
ATOM 1378 N N . LEU A 1 178 ? 0.085 14.071 6.439 1.00 97.44 178 LEU A N 1
ATOM 1379 C CA . LEU A 1 178 ? -0.615 13.784 5.192 1.00 97.44 178 LEU A CA 1
ATOM 1380 C C . LEU A 1 178 ? 0.403 13.514 4.075 1.00 97.44 178 LEU A C 1
ATOM 1382 O O . LEU A 1 178 ? 1.206 14.382 3.741 1.00 97.44 178 LEU A O 1
ATOM 1386 N N . ALA A 1 179 ? 0.349 12.310 3.511 1.00 94.50 179 ALA A N 1
ATOM 1387 C CA . ALA A 1 179 ? 1.178 11.877 2.394 1.00 94.50 179 ALA A CA 1
ATOM 1388 C C . ALA A 1 179 ? 0.406 11.975 1.072 1.00 94.50 179 ALA A C 1
ATOM 1390 O O . ALA A 1 179 ? 0.916 12.518 0.096 1.00 94.50 179 ALA A O 1
ATOM 1391 N N . SER A 1 180 ? -0.849 11.510 1.051 1.00 92.88 180 SER A N 1
ATOM 1392 C CA . SER A 1 180 ? -1.707 11.578 -0.136 1.00 92.88 180 SER A CA 1
ATOM 1393 C C . SER A 1 180 ? -3.175 11.796 0.245 1.00 92.88 180 SER A C 1
ATOM 1395 O O . SER A 1 180 ? -3.769 10.935 0.891 1.00 92.88 180 SER A O 1
ATOM 1397 N N . PRO A 1 181 ? -3.820 12.905 -0.162 1.00 92.81 181 PRO A N 1
ATOM 1398 C CA . PRO A 1 181 ? -5.240 13.137 0.126 1.00 92.81 181 PRO A CA 1
ATOM 1399 C C . PRO A 1 181 ? -6.193 12.248 -0.696 1.00 92.81 181 PRO A C 1
ATOM 1401 O O . PRO A 1 181 ? -7.374 12.147 -0.362 1.00 92.81 181 PRO A O 1
ATOM 1404 N N . GLY A 1 182 ? -5.712 11.630 -1.783 1.00 89.88 182 GLY A N 1
ATOM 1405 C CA . GLY A 1 182 ? -6.527 10.806 -2.686 1.00 89.88 182 GLY A CA 1
ATOM 1406 C C . GLY A 1 182 ? -6.680 9.349 -2.243 1.00 89.88 182 GLY A C 1
ATOM 1407 O O . GLY A 1 182 ? -7.664 8.697 -2.589 1.00 89.88 182 GLY A O 1
ATOM 1408 N N . GLU A 1 183 ? -5.740 8.845 -1.446 1.00 92.75 183 GLU A N 1
ATOM 1409 C CA . GLU A 1 183 ? -5.709 7.461 -0.968 1.00 92.75 183 GLU A CA 1
ATOM 1410 C C . GLU A 1 183 ? -6.425 7.345 0.375 1.00 92.75 183 GLU A C 1
ATOM 1412 O O . GLU A 1 183 ? -5.842 7.582 1.427 1.00 92.75 183 GLU A O 1
ATOM 1417 N N . LYS A 1 184 ? -7.715 7.016 0.355 1.00 94.62 184 LYS A N 1
ATOM 1418 C CA . LYS A 1 184 ? -8.580 7.089 1.541 1.00 94.62 184 LYS A CA 1
ATOM 1419 C C . LYS A 1 184 ? -9.433 5.844 1.731 1.00 94.62 184 LYS A C 1
ATOM 1421 O O . LYS A 1 184 ? -9.788 5.165 0.770 1.00 94.62 184 LYS A O 1
ATOM 1426 N N . ILE A 1 185 ? -9.841 5.616 2.976 1.00 96.00 185 ILE A N 1
ATOM 1427 C CA . ILE A 1 185 ? -10.857 4.630 3.364 1.00 96.00 185 ILE A CA 1
ATOM 1428 C C . ILE A 1 185 ? -11.974 5.347 4.125 1.00 96.00 185 ILE A C 1
ATOM 1430 O O . ILE A 1 185 ? -11.703 6.147 5.011 1.00 96.00 185 ILE A O 1
ATOM 1434 N N . SER A 1 186 ? -13.240 5.070 3.813 1.00 95.06 186 SER A N 1
ATOM 1435 C CA . SER A 1 186 ? -14.391 5.736 4.453 1.00 95.06 186 SER A CA 1
ATOM 1436 C C . SER A 1 186 ? -14.568 5.418 5.944 1.00 95.06 186 SER A C 1
ATOM 1438 O O . SER A 1 186 ? -15.383 6.049 6.609 1.00 95.06 186 SER A O 1
ATOM 1440 N N . GLY A 1 187 ? -13.840 4.428 6.462 1.00 96.81 187 GLY A N 1
ATOM 1441 C CA . GLY A 1 187 ? -14.176 3.736 7.703 1.00 96.81 187 GLY A CA 1
ATOM 1442 C C . GLY A 1 187 ? -15.243 2.659 7.483 1.00 96.81 187 GLY A C 1
ATOM 1443 O O . GLY A 1 187 ? -15.799 2.532 6.389 1.00 96.81 187 GLY A O 1
ATOM 1444 N N . PHE A 1 188 ? -15.487 1.858 8.518 1.00 98.12 188 PHE A N 1
ATOM 1445 C CA . PHE A 1 188 ? -16.437 0.744 8.517 1.00 98.12 188 PHE A CA 1
ATOM 1446 C C . PHE A 1 188 ? -16.922 0.427 9.935 1.00 98.12 188 PHE A C 1
ATOM 1448 O O . PHE A 1 188 ? -16.326 0.853 10.923 1.00 98.12 188 PHE A O 1
ATOM 1455 N N . THR A 1 189 ? -18.000 -0.344 10.050 1.00 98.12 189 THR A N 1
ATOM 1456 C CA . THR A 1 189 ? -18.552 -0.766 11.342 1.00 98.12 189 THR A CA 1
ATOM 1457 C C . THR A 1 189 ? -18.385 -2.267 11.513 1.00 98.12 189 THR A C 1
ATOM 1459 O O . THR A 1 189 ? -18.735 -3.030 10.617 1.00 98.12 189 THR A O 1
ATOM 1462 N N . ILE A 1 190 ? -17.892 -2.690 12.676 1.00 98.00 190 ILE A N 1
ATOM 1463 C CA . ILE A 1 190 ? -17.965 -4.086 13.118 1.00 98.00 190 ILE A CA 1
ATOM 1464 C C . ILE A 1 190 ? -19.200 -4.231 14.000 1.00 98.00 190 ILE A C 1
ATOM 1466 O O . ILE A 1 190 ? -19.359 -3.477 14.963 1.00 98.00 190 ILE A O 1
ATOM 1470 N N . LYS A 1 191 ? -20.072 -5.181 13.659 1.00 96.94 191 LYS A N 1
ATOM 1471 C CA . LYS A 1 191 ? -21.320 -5.482 14.375 1.00 96.94 191 LYS A CA 1
ATOM 1472 C C . LYS A 1 191 ? -21.210 -6.818 15.109 1.00 96.94 191 LYS A C 1
ATOM 1474 O O . LYS A 1 191 ? -20.426 -7.6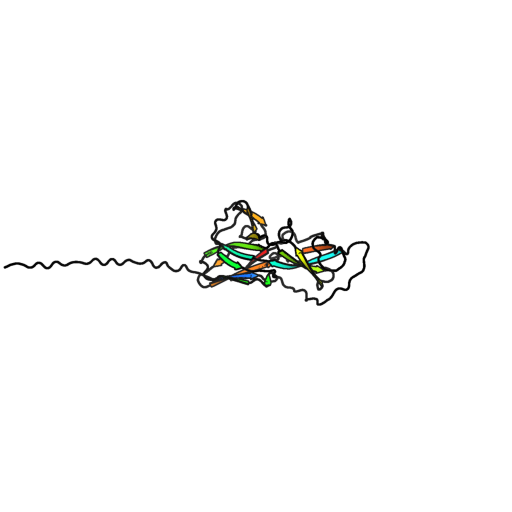81 14.721 1.00 96.94 191 LYS A O 1
ATOM 1479 N N . SER A 1 192 ? -22.002 -6.973 16.170 1.00 97.00 192 SER A N 1
ATOM 1480 C CA . SER A 1 192 ? -21.955 -8.158 17.034 1.00 97.00 192 SER A CA 1
ATOM 1481 C C . SER A 1 192 ? -22.297 -9.426 16.248 1.00 97.00 192 SER A C 1
ATOM 1483 O O . SER A 1 192 ? -23.361 -9.504 15.637 1.00 97.00 192 SER A O 1
ATOM 1485 N N . GLY A 1 193 ? -21.386 -10.400 16.244 1.00 95.62 193 GLY A N 1
ATOM 1486 C CA . GLY A 1 193 ? -21.542 -11.692 15.573 1.00 95.62 193 GLY A CA 1
ATOM 1487 C C . GLY A 1 193 ? -21.509 -11.665 14.038 1.00 95.62 193 GLY A C 1
ATOM 1488 O O . GLY A 1 193 ? -21.660 -12.721 13.425 1.00 95.62 193 GLY A O 1
ATOM 1489 N N . GLU A 1 194 ? -21.309 -10.506 13.408 1.00 96.31 194 GLU A N 1
ATOM 1490 C CA . GLU A 1 194 ? -21.266 -10.362 11.947 1.00 96.31 194 GLU A CA 1
ATOM 1491 C C . GLU A 1 194 ? -19.824 -10.314 11.420 1.00 96.31 194 GLU A C 1
ATOM 1493 O O . GLU A 1 194 ? -18.872 -10.072 12.168 1.00 96.31 194 GLU A O 1
ATOM 1498 N N . THR A 1 195 ? -19.661 -10.543 10.114 1.00 97.81 195 THR A N 1
ATOM 1499 C CA . THR A 1 195 ? -18.386 -10.373 9.408 1.00 97.81 195 THR A CA 1
ATOM 1500 C C . THR A 1 195 ? -18.456 -9.145 8.519 1.00 97.81 195 THR A C 1
ATOM 1502 O O . THR A 1 195 ? -19.227 -9.120 7.567 1.00 97.81 195 THR A O 1
ATOM 1505 N N . THR A 1 196 ? -17.599 -8.167 8.790 1.00 98.00 196 THR A N 1
ATOM 1506 C CA . THR A 1 196 ? -17.373 -7.023 7.903 1.00 98.00 196 THR A CA 1
ATOM 1507 C C . THR A 1 196 ? -16.249 -7.362 6.928 1.00 98.00 196 THR A C 1
ATOM 1509 O O . THR A 1 196 ? -15.237 -7.936 7.338 1.00 98.00 196 THR A O 1
ATOM 1512 N N . THR A 1 197 ? -16.382 -6.999 5.651 1.00 98.31 197 THR A N 1
ATOM 1513 C CA . THR A 1 197 ? -15.318 -7.208 4.657 1.00 98.31 197 THR A CA 1
ATOM 1514 C C . THR A 1 197 ? -14.785 -5.877 4.133 1.00 98.31 197 THR A C 1
ATOM 1516 O O . THR A 1 197 ? -15.539 -5.025 3.670 1.00 98.31 197 THR A O 1
ATOM 1519 N N . VAL A 1 198 ? -13.464 -5.707 4.186 1.00 97.94 198 VAL A N 1
ATOM 1520 C CA . VAL A 1 198 ? -12.730 -4.590 3.582 1.00 97.94 198 VAL A CA 1
ATOM 1521 C C . VAL A 1 198 ? -11.963 -5.129 2.381 1.00 97.94 198 VAL A C 1
ATOM 1523 O O . VAL A 1 198 ? -11.093 -5.988 2.524 1.00 97.94 198 VAL A O 1
ATOM 1526 N N . ALA A 1 199 ? -12.282 -4.616 1.199 1.00 96.25 199 ALA A N 1
ATOM 1527 C CA . ALA A 1 199 ? -11.596 -4.933 -0.042 1.00 96.25 199 ALA A CA 1
ATOM 1528 C C . ALA A 1 199 ? -10.590 -3.830 -0.405 1.00 96.25 199 ALA A C 1
ATOM 1530 O O . ALA A 1 199 ? -10.924 -2.645 -0.364 1.00 96.25 199 ALA A O 1
ATOM 1531 N N . TRP A 1 200 ? -9.377 -4.226 -0.787 1.00 94.12 200 TRP A N 1
ATOM 1532 C CA . TRP A 1 200 ? -8.287 -3.365 -1.251 1.00 94.12 200 TRP A CA 1
ATOM 1533 C C . TRP A 1 200 ? -7.946 -3.663 -2.715 1.00 94.12 200 TRP A C 1
ATOM 1535 O O . TRP A 1 200 ? -7.970 -4.815 -3.137 1.00 94.12 200 TRP A O 1
ATOM 1545 N N . ARG A 1 201 ? -7.609 -2.640 -3.501 1.00 92.00 201 ARG A N 1
ATOM 1546 C CA . ARG A 1 201 ? -7.137 -2.790 -4.885 1.00 92.00 201 ARG A CA 1
ATOM 1547 C C . ARG A 1 201 ? -6.110 -1.719 -5.251 1.00 92.00 201 ARG A C 1
ATOM 1549 O O . ARG A 1 201 ? -5.993 -0.702 -4.559 1.00 92.00 201 ARG A O 1
ATOM 1556 N N . LEU A 1 202 ? -5.414 -1.949 -6.364 1.00 90.06 202 LEU A N 1
ATOM 1557 C CA . LEU A 1 202 ? -4.554 -0.947 -6.995 1.00 90.06 202 LEU A CA 1
ATOM 1558 C C . LEU A 1 202 ? -5.361 -0.013 -7.882 1.00 90.06 202 LEU A C 1
ATOM 1560 O O . LEU A 1 202 ? -6.263 -0.474 -8.572 1.00 90.06 202 LEU A O 1
ATOM 1564 N N . GLY A 1 203 ? -5.007 1.267 -7.904 1.00 85.50 203 GLY A N 1
ATOM 1565 C CA . GLY A 1 203 ? -5.765 2.271 -8.645 1.00 85.50 203 GLY A CA 1
ATOM 1566 C C . GLY A 1 203 ? -6.982 2.787 -7.876 1.00 85.50 203 GLY A C 1
ATOM 1567 O O . GLY A 1 203 ? -7.331 2.306 -6.791 1.00 85.50 203 GLY A O 1
ATOM 1568 N N . GLY A 1 204 ? -7.633 3.800 -8.440 1.00 78.06 204 GLY A N 1
ATOM 1569 C CA . GLY A 1 204 ? -8.822 4.442 -7.890 1.00 78.06 204 GLY A CA 1
ATOM 1570 C C . GLY A 1 204 ? -10.132 3.849 -8.409 1.00 78.06 204 GLY A C 1
ATOM 1571 O O . GLY A 1 204 ? -10.146 2.906 -9.192 1.00 78.06 204 GLY A O 1
ATOM 1572 N N . PRO A 1 205 ? -11.283 4.402 -7.988 1.00 71.06 205 PRO A N 1
ATOM 1573 C CA . PRO A 1 205 ? -12.584 4.044 -8.557 1.00 71.06 205 PRO A CA 1
ATOM 1574 C C . PRO A 1 205 ? -12.687 4.223 -10.068 1.00 71.06 205 PRO A C 1
ATOM 1576 O O . PRO A 1 205 ? -13.310 3.390 -10.724 1.00 71.06 205 PRO A O 1
ATOM 1579 N N . ASP A 1 206 ? -12.042 5.264 -10.588 1.00 75.25 206 ASP A N 1
ATOM 1580 C CA . ASP A 1 206 ? -12.134 5.682 -11.986 1.00 75.25 206 ASP A CA 1
ATOM 1581 C C . ASP A 1 206 ? -10.799 5.530 -12.734 1.00 75.25 206 ASP A C 1
ATOM 1583 O O . ASP A 1 206 ? -10.640 6.070 -13.827 1.00 75.25 206 ASP A O 1
ATOM 1587 N N . SER A 1 207 ? -9.826 4.824 -12.150 1.00 73.19 207 SER A N 1
ATOM 1588 C CA . SER A 1 207 ? -8.471 4.719 -12.691 1.00 73.19 207 SER A CA 1
ATOM 1589 C C . SER A 1 207 ? -7.867 3.342 -12.445 1.00 73.19 207 SER A C 1
ATOM 1591 O O . SER A 1 207 ? -8.079 2.723 -11.403 1.00 73.19 207 SER A O 1
ATOM 1593 N N . LYS A 1 208 ? -7.098 2.850 -13.415 1.00 76.75 208 LYS A N 1
ATOM 1594 C CA . LYS A 1 208 ? -6.459 1.533 -13.369 1.00 76.75 208 LYS A CA 1
ATOM 1595 C C . LYS A 1 208 ? -4.949 1.692 -13.318 1.00 76.75 208 LYS A C 1
ATOM 1597 O O . LYS A 1 208 ? -4.401 2.663 -13.831 1.00 76.75 208 LYS A O 1
ATOM 1602 N N . ILE A 1 209 ? -4.252 0.713 -12.745 1.00 79.94 209 ILE A N 1
ATOM 1603 C CA . ILE A 1 209 ? -2.782 0.698 -12.801 1.00 79.94 209 ILE A CA 1
ATOM 1604 C C . ILE A 1 209 ? -2.281 0.588 -14.255 1.00 79.94 209 ILE A C 1
ATOM 1606 O O . ILE A 1 209 ? -1.265 1.180 -14.596 1.00 79.94 209 ILE A O 1
ATOM 1610 N N . THR A 1 210 ? -3.069 -0.048 -15.131 1.00 79.75 210 THR A N 1
ATOM 1611 C CA . THR A 1 210 ? -2.833 -0.152 -16.585 1.00 79.75 210 THR A CA 1
ATOM 1612 C C . THR A 1 210 ? -2.875 1.176 -17.326 1.00 79.75 210 THR A C 1
ATOM 1614 O O . THR A 1 210 ? -2.406 1.247 -18.460 1.00 79.75 210 THR A O 1
ATOM 1617 N N . ASP A 1 211 ? -3.412 2.225 -16.701 1.00 81.62 211 ASP A N 1
ATOM 1618 C CA . ASP A 1 211 ? -3.420 3.573 -17.272 1.00 81.62 211 ASP A CA 1
ATOM 1619 C C . ASP A 1 211 ? -2.064 4.278 -17.083 1.00 81.62 211 ASP A C 1
ATOM 1621 O O . ASP A 1 211 ? -1.882 5.396 -17.560 1.00 81.62 211 ASP A O 1
ATOM 1625 N N . CYS A 1 212 ? -1.120 3.645 -16.378 1.00 87.06 212 CYS A N 1
ATOM 1626 C CA . CYS A 1 212 ? 0.244 4.126 -16.223 1.00 87.06 212 CYS A CA 1
ATOM 1627 C C . CYS A 1 212 ? 1.163 3.546 -17.303 1.00 87.06 212 CYS A C 1
ATOM 1629 O O . CYS A 1 212 ? 1.314 2.323 -17.415 1.00 87.06 212 CYS A O 1
ATOM 1631 N N . THR A 1 213 ? 1.818 4.431 -18.050 1.00 91.00 213 THR A N 1
ATOM 1632 C CA . THR A 1 213 ? 2.826 4.119 -19.066 1.00 91.00 213 THR A CA 1
ATOM 1633 C C . THR A 1 213 ? 4.189 4.670 -18.688 1.00 91.00 213 THR A C 1
ATOM 1635 O O . THR A 1 213 ? 4.293 5.661 -17.967 1.00 91.00 213 THR A O 1
ATOM 1638 N N . PHE A 1 214 ? 5.246 4.032 -19.174 1.00 93.94 214 PHE A N 1
ATOM 1639 C CA . PHE A 1 214 ? 6.619 4.502 -19.008 1.00 93.94 214 PHE A CA 1
ATOM 1640 C C . PHE A 1 214 ? 7.527 3.900 -20.072 1.00 93.94 214 PHE A C 1
ATOM 1642 O O . PHE A 1 214 ? 7.189 2.876 -20.661 1.00 93.94 214 PHE A O 1
ATOM 1649 N N . ASP A 1 215 ? 8.688 4.508 -20.281 1.00 95.75 215 ASP A N 1
ATOM 1650 C CA . ASP A 1 215 ? 9.737 3.926 -21.109 1.00 95.75 215 ASP A CA 1
ATOM 1651 C C . ASP A 1 215 ? 10.726 3.164 -20.229 1.00 95.75 215 ASP A C 1
ATOM 1653 O O . ASP A 1 215 ? 11.136 3.652 -19.175 1.00 95.75 215 ASP A O 1
ATOM 1657 N N . TRP A 1 216 ? 11.106 1.971 -20.670 1.00 96.00 216 TRP A N 1
ATOM 1658 C CA . TRP A 1 216 ? 12.175 1.169 -20.096 1.00 96.00 216 TRP A CA 1
ATOM 1659 C C . TRP A 1 216 ? 13.340 1.096 -21.080 1.00 96.00 216 TRP A C 1
ATOM 1661 O O . TRP A 1 216 ? 13.158 0.703 -22.234 1.00 96.00 216 TRP A O 1
ATOM 1671 N N . VAL A 1 217 ? 14.521 1.497 -20.616 1.00 95.12 217 VAL A N 1
ATOM 1672 C CA . VAL A 1 217 ? 15.793 1.346 -21.322 1.00 95.12 217 VAL A CA 1
ATOM 1673 C C . VAL A 1 217 ? 16.435 0.045 -20.843 1.00 95.12 217 VAL A C 1
ATOM 1675 O O . VAL A 1 217 ? 16.914 -0.012 -19.714 1.00 95.12 217 VAL A O 1
ATOM 1678 N N . ASP A 1 218 ? 16.400 -0.983 -21.692 1.00 93.50 218 ASP A N 1
ATOM 1679 C CA . ASP A 1 218 ? 17.058 -2.279 -21.475 1.00 93.50 218 ASP A CA 1
ATOM 1680 C C . ASP A 1 218 ? 18.517 -2.132 -21.919 1.00 93.50 218 ASP A C 1
ATOM 1682 O O . ASP A 1 218 ? 18.838 -2.212 -23.109 1.00 93.50 218 ASP A O 1
ATOM 1686 N N . THR A 1 219 ? 19.402 -1.812 -20.976 1.00 92.69 219 THR A N 1
ATOM 1687 C CA . THR A 1 219 ? 20.748 -1.311 -21.289 1.00 92.69 219 THR A CA 1
ATOM 1688 C C . THR A 1 219 ? 21.605 -2.356 -22.010 1.00 92.69 219 THR A C 1
ATOM 1690 O O . THR A 1 219 ? 22.421 -2.005 -22.871 1.00 92.69 219 THR A O 1
ATOM 1693 N N . ASN A 1 220 ? 21.410 -3.644 -21.710 1.00 89.69 220 ASN A N 1
ATOM 1694 C CA . ASN A 1 220 ? 22.186 -4.740 -22.297 1.00 89.69 220 ASN A CA 1
ATOM 1695 C C . ASN A 1 220 ? 21.411 -5.600 -23.315 1.00 89.69 220 ASN A C 1
ATOM 1697 O O . ASN A 1 220 ? 22.005 -6.490 -23.944 1.00 89.69 220 ASN A O 1
ATOM 1701 N N . GLY A 1 221 ? 20.125 -5.314 -23.528 1.00 90.62 221 GLY A N 1
ATOM 1702 C CA . GLY A 1 221 ? 19.273 -5.944 -24.533 1.00 90.62 221 GLY A CA 1
ATOM 1703 C C . GLY A 1 221 ? 18.896 -7.394 -24.215 1.00 90.62 221 GLY A C 1
ATOM 1704 O O . GLY A 1 221 ? 18.702 -8.189 -25.148 1.00 90.62 221 GLY A O 1
ATOM 1705 N N . ASN A 1 222 ? 18.885 -7.794 -22.939 1.00 92.19 222 ASN A N 1
ATOM 1706 C CA . ASN A 1 222 ? 18.559 -9.165 -22.530 1.00 92.19 222 ASN A CA 1
ATOM 1707 C C . ASN A 1 222 ? 17.045 -9.404 -22.369 1.00 92.19 222 ASN A C 1
ATOM 1709 O O . ASN A 1 222 ? 16.624 -10.566 -22.374 1.00 92.19 222 ASN A O 1
ATOM 1713 N N . GLY A 1 223 ? 16.228 -8.348 -22.319 1.00 90.62 223 GLY A N 1
ATOM 1714 C CA . GLY A 1 223 ? 14.793 -8.419 -22.068 1.00 90.62 223 GLY A CA 1
ATOM 1715 C C . GLY A 1 223 ? 14.420 -8.789 -20.628 1.00 90.62 223 GLY A C 1
ATOM 1716 O O . GLY A 1 223 ? 13.299 -9.248 -20.406 1.00 90.62 223 GLY A O 1
ATOM 1717 N N . GLU A 1 224 ? 15.324 -8.605 -19.669 1.00 93.44 224 GLU A N 1
ATOM 1718 C CA . GLU A 1 224 ? 15.142 -8.816 -18.231 1.00 93.44 224 GLU A CA 1
ATOM 1719 C C . GLU A 1 224 ? 15.449 -7.506 -17.492 1.00 93.44 224 GLU A C 1
ATOM 1721 O O . GLU A 1 224 ? 16.321 -6.758 -17.902 1.00 93.44 224 GLU A O 1
ATOM 1726 N N . TRP A 1 225 ? 14.720 -7.207 -16.414 1.00 93.62 225 TRP A N 1
ATOM 1727 C CA . TRP A 1 225 ? 15.005 -6.010 -15.620 1.00 93.62 225 TRP A CA 1
ATOM 1728 C C . TRP A 1 225 ? 16.294 -6.193 -14.820 1.00 93.62 225 TRP A C 1
ATOM 1730 O O . TRP A 1 225 ? 16.345 -7.068 -13.951 1.00 93.62 225 TRP A O 1
ATOM 1740 N N . ASP A 1 226 ? 17.279 -5.327 -15.060 1.00 92.56 226 ASP A N 1
ATOM 1741 C CA . ASP A 1 226 ? 18.558 -5.296 -14.348 1.00 92.56 226 ASP A CA 1
ATOM 1742 C C . ASP A 1 226 ? 18.650 -4.058 -13.423 1.00 92.56 226 ASP A C 1
ATOM 1744 O O . ASP A 1 226 ? 19.019 -2.961 -13.863 1.00 92.56 226 ASP A O 1
ATOM 1748 N N . PRO A 1 227 ? 18.330 -4.191 -12.114 1.00 87.00 227 PRO A N 1
ATOM 1749 C CA . PRO A 1 227 ? 18.358 -3.069 -11.180 1.00 87.00 227 PRO A CA 1
ATOM 1750 C C . PRO A 1 227 ? 19.731 -2.387 -11.124 1.00 87.00 227 PRO A C 1
ATOM 1752 O O . PRO A 1 227 ? 20.752 -3.029 -10.871 1.00 87.00 227 PRO A O 1
ATOM 1755 N N . GLY A 1 228 ? 19.747 -1.066 -11.307 1.00 86.56 228 GLY A N 1
ATOM 1756 C CA . GLY A 1 228 ? 20.968 -0.254 -11.283 1.00 86.56 228 GLY A CA 1
ATOM 1757 C C . GLY A 1 228 ? 21.731 -0.198 -12.612 1.00 86.56 228 GLY A C 1
ATOM 1758 O O . GLY A 1 228 ? 22.702 0.555 -12.700 1.00 86.56 228 GLY A O 1
ATOM 1759 N N . GLU A 1 229 ? 21.295 -0.946 -13.629 1.00 90.94 229 GLU A N 1
ATOM 1760 C CA . GLU A 1 229 ? 21.797 -0.862 -15.007 1.00 90.94 229 GLU A CA 1
ATOM 1761 C C . GLU A 1 229 ? 20.726 -0.321 -15.962 1.00 90.94 229 GLU A C 1
ATOM 1763 O O . GLU A 1 229 ? 21.014 0.545 -16.790 1.00 90.94 229 GLU A O 1
ATOM 1768 N N . ASP A 1 230 ? 19.494 -0.798 -15.817 1.00 93.25 230 ASP A N 1
ATOM 1769 C CA . ASP A 1 230 ? 18.354 -0.329 -16.591 1.00 93.25 230 ASP A CA 1
ATOM 1770 C C . ASP A 1 230 ? 17.781 0.984 -16.052 1.00 93.25 230 ASP A C 1
ATOM 1772 O O . ASP A 1 230 ? 17.861 1.302 -14.860 1.00 93.25 230 ASP A O 1
ATOM 1776 N N . GLU A 1 231 ? 17.123 1.731 -16.937 1.00 91.88 231 GLU A N 1
ATOM 1777 C CA . GLU A 1 231 ? 16.495 3.006 -16.598 1.00 91.88 231 GLU A CA 1
ATOM 1778 C C . GLU A 1 231 ? 14.995 2.998 -16.910 1.00 91.88 231 GLU A C 1
ATOM 1780 O O . GLU A 1 231 ? 14.542 2.449 -17.916 1.00 91.88 231 GLU A O 1
ATOM 1785 N N . ILE A 1 232 ? 14.212 3.657 -16.049 1.00 91.12 232 ILE A N 1
ATOM 1786 C CA . ILE A 1 232 ? 12.803 3.969 -16.300 1.00 91.12 232 ILE A CA 1
ATOM 1787 C C . ILE A 1 232 ? 12.668 5.479 -16.492 1.00 91.12 232 ILE A C 1
ATOM 1789 O O . ILE A 1 232 ? 13.079 6.267 -15.639 1.00 91.12 232 ILE A O 1
ATOM 1793 N N . GLY A 1 233 ? 12.049 5.881 -17.599 1.00 89.62 233 GLY A N 1
ATOM 1794 C CA . GLY A 1 233 ? 11.795 7.272 -17.958 1.00 89.62 233 GLY A CA 1
ATOM 1795 C C . GLY A 1 233 ? 10.353 7.507 -18.394 1.00 89.62 233 GLY A C 1
ATOM 1796 O O . GLY A 1 233 ? 9.546 6.583 -18.457 1.00 89.62 233 GLY A O 1
ATOM 1797 N N . ASN A 1 234 ? 10.031 8.769 -18.694 1.00 90.44 234 ASN A N 1
ATOM 1798 C CA . ASN A 1 234 ? 8.760 9.181 -19.308 1.00 90.44 234 ASN A CA 1
ATOM 1799 C C . ASN A 1 234 ? 7.516 8.577 -18.625 1.00 90.44 234 ASN A C 1
ATOM 1801 O O . ASN A 1 234 ? 6.587 8.116 -19.281 1.00 90.44 234 ASN A O 1
ATOM 1805 N N . TYR A 1 235 ? 7.527 8.561 -17.288 1.00 88.12 235 TYR A N 1
ATOM 1806 C CA . TYR A 1 235 ? 6.437 8.011 -16.490 1.00 88.12 235 TYR A CA 1
ATOM 1807 C C . TYR A 1 235 ? 5.198 8.907 -16.582 1.00 88.12 235 TYR A C 1
ATOM 1809 O O . TYR A 1 235 ? 5.203 10.057 -16.135 1.00 88.12 235 TYR A O 1
ATOM 1817 N N . GLU A 1 236 ? 4.121 8.357 -17.126 1.00 87.00 236 GLU A N 1
ATOM 1818 C CA . GLU A 1 236 ? 2.834 9.014 -17.291 1.00 87.00 236 GLU A CA 1
ATOM 1819 C C . GLU A 1 236 ? 1.751 8.156 -16.638 1.00 87.00 236 GLU A C 1
ATOM 1821 O O . GLU A 1 236 ? 1.505 7.028 -17.043 1.00 87.00 236 GLU A O 1
ATOM 1826 N N . CYS A 1 237 ? 1.069 8.702 -15.636 1.00 82.50 237 CYS A N 1
ATOM 1827 C CA . CYS A 1 237 ? -0.192 8.162 -15.132 1.00 82.50 237 CYS A CA 1
ATOM 1828 C C . CYS A 1 237 ? -1.261 9.238 -15.265 1.00 82.50 237 CYS A C 1
ATOM 1830 O O . CYS A 1 237 ? -0.963 10.437 -15.212 1.00 82.50 237 CYS A O 1
ATOM 1832 N N . THR A 1 238 ? -2.527 8.832 -15.348 1.00 69.38 238 THR A N 1
ATOM 1833 C CA . THR A 1 238 ? -3.640 9.772 -15.206 1.00 69.38 238 THR A CA 1
ATOM 1834 C C . THR A 1 238 ? -3.480 10.551 -13.899 1.00 69.38 238 THR A C 1
ATOM 1836 O O . THR A 1 238 ? -3.409 9.968 -12.814 1.00 69.38 238 THR A O 1
ATOM 1839 N N . LYS A 1 239 ? -3.379 11.877 -14.016 1.00 55.28 239 LYS A N 1
ATOM 1840 C CA . LYS A 1 239 ? -3.285 12.812 -12.892 1.00 55.28 239 LYS A CA 1
ATOM 1841 C C . LYS A 1 239 ? -4.466 12.520 -11.957 1.00 55.28 239 LYS A C 1
ATOM 1843 O O . LYS A 1 239 ? -5.595 12.551 -12.427 1.00 55.28 239 LYS A O 1
ATOM 1848 N N . ASP A 1 240 ? -4.187 12.179 -10.699 1.00 63.81 240 ASP A N 1
ATOM 1849 C CA . ASP A 1 240 ? -5.147 11.748 -9.660 1.00 63.81 240 AS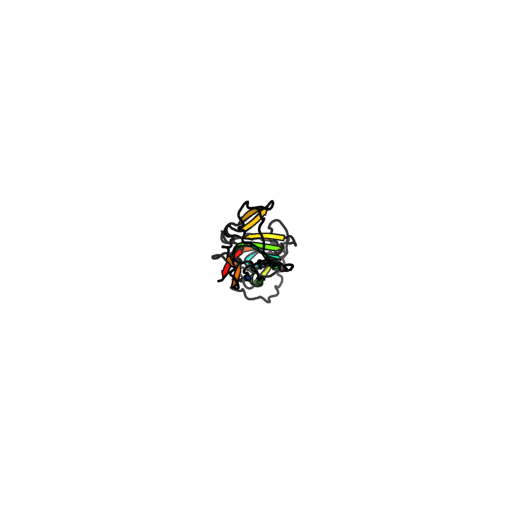P A CA 1
ATOM 1850 C C . ASP A 1 240 ? -5.392 10.229 -9.513 1.00 63.81 240 ASP A C 1
ATOM 1852 O O . ASP A 1 240 ? -6.368 9.841 -8.878 1.00 63.81 240 ASP A O 1
ATOM 1856 N N . ASN A 1 241 ? -4.516 9.353 -10.023 1.00 71.06 241 ASN A N 1
ATOM 1857 C CA . ASN A 1 241 ? -4.619 7.902 -9.793 1.00 71.06 241 ASN A CA 1
ATOM 1858 C C . ASN A 1 241 ? -4.050 7.515 -8.405 1.00 71.06 241 ASN A C 1
ATOM 1860 O O . ASN A 1 241 ? -2.826 7.498 -8.254 1.00 71.06 241 ASN A O 1
ATOM 1864 N N . PRO A 1 242 ? -4.874 7.231 -7.374 1.00 84.81 242 PRO A N 1
ATOM 1865 C CA . PRO A 1 242 ? -4.353 6.711 -6.113 1.00 84.81 242 PRO A CA 1
ATOM 1866 C C . PRO A 1 242 ? -3.732 5.332 -6.355 1.00 84.81 242 PRO A C 1
ATOM 1868 O O . PRO A 1 242 ? -4.309 4.517 -7.073 1.00 84.81 242 PRO A O 1
ATOM 1871 N N . MET A 1 243 ? -2.592 5.028 -5.731 1.00 88.38 243 MET A N 1
ATOM 1872 C CA . MET A 1 243 ? -2.028 3.680 -5.820 1.00 88.38 243 MET A CA 1
ATOM 1873 C C . MET A 1 243 ? -2.931 2.688 -5.088 1.00 88.38 243 MET A C 1
ATOM 1875 O O . MET A 1 243 ? -3.105 1.569 -5.562 1.00 88.38 243 MET A O 1
ATOM 1879 N N . PHE A 1 244 ? -3.542 3.100 -3.975 1.00 91.81 244 PHE A N 1
ATOM 1880 C CA . PHE A 1 244 ? -4.422 2.253 -3.174 1.00 91.81 244 PHE A CA 1
ATOM 1881 C C . PHE A 1 244 ? -5.846 2.807 -3.085 1.00 91.81 244 PHE A C 1
ATOM 1883 O O . PHE A 1 244 ? -6.056 3.972 -2.738 1.00 91.81 244 PHE A O 1
ATOM 1890 N N . SER A 1 245 ? -6.840 1.943 -3.299 1.00 92.06 245 SER A N 1
ATOM 1891 C CA . SER A 1 245 ? -8.230 2.236 -2.948 1.00 92.06 245 SER A CA 1
ATOM 1892 C C . SER A 1 245 ? -8.877 1.109 -2.154 1.00 92.06 245 SER A C 1
ATOM 1894 O O . SER A 1 245 ? -8.490 -0.059 -2.247 1.00 92.06 245 SER A O 1
ATOM 1896 N N . PHE A 1 246 ? -9.873 1.488 -1.353 1.00 94.88 246 PHE A N 1
ATOM 1897 C CA . PHE A 1 246 ? -10.561 0.602 -0.425 1.00 94.88 246 PHE A CA 1
ATOM 1898 C C . PHE A 1 246 ? -12.072 0.683 -0.624 1.00 94.88 246 PHE A C 1
ATOM 1900 O O . PHE A 1 246 ? -12.617 1.748 -0.922 1.00 94.88 246 PHE A O 1
ATOM 1907 N N . SER A 1 247 ? -12.752 -0.439 -0.422 1.00 94.12 247 SER A N 1
ATOM 1908 C CA . SER A 1 247 ? -14.212 -0.527 -0.421 1.00 94.12 247 SER A CA 1
ATOM 1909 C C . SER A 1 247 ? -14.685 -1.438 0.704 1.00 94.12 247 SER A C 1
ATOM 1911 O O . SER A 1 247 ? -13.963 -2.345 1.116 1.00 94.12 247 SER A O 1
ATOM 1913 N N . ILE A 1 248 ? -15.877 -1.159 1.221 1.00 95.38 248 ILE A N 1
ATOM 1914 C CA . ILE A 1 248 ? -16.520 -1.963 2.258 1.00 95.38 248 ILE A CA 1
ATOM 1915 C C . ILE A 1 248 ? -17.596 -2.797 1.574 1.00 95.38 248 ILE A C 1
ATOM 1917 O O . ILE A 1 248 ? -18.402 -2.250 0.821 1.00 95.38 248 ILE A O 1
ATOM 1921 N N . GLU A 1 249 ? -17.574 -4.105 1.799 1.00 90.06 249 GLU A N 1
ATOM 1922 C CA . GLU A 1 249 ? -18.619 -5.015 1.339 1.00 90.06 249 GLU A CA 1
ATOM 1923 C C . GLU A 1 249 ? -19.536 -5.326 2.529 1.00 90.06 249 GLU A C 1
ATOM 1925 O O . GLU A 1 249 ? -19.055 -5.769 3.579 1.00 90.06 249 GLU A O 1
ATOM 1930 N N . ASP A 1 250 ? -20.830 -5.044 2.354 1.00 62.00 250 ASP A N 1
ATOM 1931 C CA . ASP A 1 250 ? -21.910 -5.387 3.291 1.00 62.00 250 ASP A CA 1
ATOM 1932 C C . ASP A 1 250 ? -22.415 -6.824 3.080 1.00 62.00 250 ASP A C 1
ATOM 1934 O O . ASP A 1 250 ? -22.489 -7.271 1.908 1.00 62.00 250 ASP A O 1
#

pLDDT: mean 85.33, std 18.56, range [34.62, 98.81]

Foldseek 3Di:
DDDDDDDDDDDDDPPPPPPPPPLFFWFKEKEAEDDPDPDQDADPDDDDFDDDDVFFDKFKKFQRFKWFQFAWKWWFLDAADFFDFPPTDIDTFDGDGDIDTRRVDMTMDTGHGWDWIFKMKTKTQQWMWGWMATPVGRNDTETAIAGPDPVDGGDRDIFMWMAGQQAIFGDDPRHTHHPGRLAHDDIDTGDGHYYKYKYKYFWDPVFDSRQWMWMKGPGRRNSYHDPPRIDIGDIDHPPRIDRMYMDIDD

Sequence (250 aa):
MKKIGLLFLTGILFISVSCNKSEEDTGNLVFKGVAHLEAAPPSDAKSARAAFADDPPVHTMHAANMKFDVAEIWVSQGLAEDGVENDFKWHLIGSNEGLKTVDEYSFSAADLPVGEYRSLKMVFRNRVIRIAVYADDLTRSVEMAGSLNEQSEEDDTLITNYFSQNGNFSLSENKFKLASPGEKISGFTIKSGETTTVAWRLGGPDSKITDCTFDWVDTNGNGEWDPGEDEIGNYECTKDNPMFSFSIED